Protein AF-A0A5J4UNP9-F1 (afdb_monomer_lite)

Foldseek 3Di:
DDDDDDDPPPPPDPDDDPPPQPDDPALQRSLVPDDFDDFPNDTARSNLLLCLCQLCVVVVNNVVLQDDDDPVVLQVSLVSSCVVPVVRHSRSNVLSSQLSHDDVSVCVRRNNHDSVRSNVVVVVVVVVCCVPVVVVVVVVVVVCVVPCVNPPVNVVPDDDPDDPDPPDDPDDDDDDDDDDDDDD

Sequence (184 aa):
MSKRETKKADAKRPKGRPKNKPTATNANQYMQLKKPFTHQGQTANPQNIAKVPQILWDLGKYEQAQGRMKQIDYQALLRQIHQVDKSVSAYEADAGIQGLKGTVRRERIYGSFDPSGLVADAIQTQQLVQQILAPQQLQAQQEANFNHDLNINDRLDQPSQRGPSNIGPSAPDHSIEDSDDERM

Secondary structure (DSSP, 8-state):
------------PPP---------SSHHHHHHHSPPEEETTEEEPHHHHTTHHHHHHHTT-HHHHHS---HHHHHHHHHHHHHH-TTS-HHHHHHHHHHHSSHHHHHHHHTTS-THHHHHHHHHHHHHHHHHHHHHHHHHHHHHHH-TTT-TTGGGSS---------PPP--------------

Structure (mmCIF, N/CA/C/O backbone):
data_AF-A0A5J4UNP9-F1
#
_entry.id   AF-A0A5J4UNP9-F1
#
loop_
_atom_site.group_PDB
_atom_site.id
_atom_site.type_symbol
_atom_site.label_atom_id
_atom_site.label_alt_id
_atom_site.label_comp_id
_atom_site.label_asym_id
_atom_site.label_entity_id
_atom_site.label_seq_id
_atom_site.pdbx_PDB_ins_code
_atom_site.Cartn_x
_atom_site.Cartn_y
_atom_site.Cartn_z
_atom_site.occupancy
_atom_site.B_iso_or_equiv
_atom_site.auth_seq_id
_atom_site.auth_comp_id
_atom_site.auth_asym_id
_atom_site.auth_atom_id
_atom_site.pdbx_PDB_model_num
ATOM 1 N N . MET A 1 1 ? 57.365 -18.221 -22.302 1.00 40.03 1 MET A N 1
ATOM 2 C CA . MET A 1 1 ? 56.527 -17.002 -22.241 1.00 40.03 1 MET A CA 1
ATOM 3 C C . MET A 1 1 ? 55.760 -16.878 -23.550 1.00 40.03 1 MET A C 1
ATOM 5 O O . MET A 1 1 ? 56.396 -16.723 -24.580 1.00 40.03 1 MET A O 1
ATOM 9 N N . SER A 1 2 ? 54.431 -17.004 -23.540 1.00 43.72 2 SER A N 1
ATOM 10 C CA . SER A 1 2 ? 53.599 -16.856 -24.743 1.00 43.72 2 SER A CA 1
ATOM 11 C C . SER A 1 2 ? 52.490 -15.850 -24.438 1.00 43.72 2 SER A C 1
ATOM 13 O O . SER A 1 2 ? 51.606 -16.119 -23.626 1.00 43.72 2 SER A O 1
ATOM 15 N N . LYS A 1 3 ? 52.601 -14.646 -25.008 1.00 45.59 3 LYS A N 1
ATOM 16 C CA . LYS A 1 3 ? 51.594 -13.587 -24.888 1.00 45.59 3 LYS A CA 1
ATOM 17 C C . LYS A 1 3 ? 50.474 -13.893 -25.885 1.00 45.59 3 LYS A C 1
ATOM 19 O O . LYS A 1 3 ? 50.663 -13.726 -27.083 1.00 45.59 3 LYS A O 1
ATOM 24 N N . ARG A 1 4 ? 49.316 -14.349 -25.399 1.00 40.03 4 ARG A N 1
ATOM 25 C CA . ARG A 1 4 ? 48.064 -14.318 -26.170 1.00 40.03 4 ARG A CA 1
ATOM 26 C C . ARG A 1 4 ? 47.429 -12.946 -25.978 1.00 40.03 4 ARG A C 1
ATOM 28 O O . ARG A 1 4 ? 46.921 -12.649 -24.901 1.00 40.03 4 ARG A O 1
ATOM 35 N N . GLU A 1 5 ? 47.466 -12.120 -27.017 1.00 43.62 5 GLU A N 1
ATOM 36 C CA . GLU A 1 5 ? 46.633 -10.923 -27.113 1.00 43.62 5 GLU A CA 1
ATOM 37 C C . GLU A 1 5 ? 45.168 -11.345 -27.264 1.00 43.62 5 GLU A C 1
ATOM 39 O O . GLU A 1 5 ? 44.730 -11.817 -28.314 1.00 43.62 5 GLU A O 1
ATOM 44 N N . THR A 1 6 ? 44.386 -11.189 -26.200 1.00 42.94 6 THR A N 1
ATOM 45 C CA . THR A 1 6 ? 42.929 -11.249 -26.277 1.00 42.94 6 THR A CA 1
ATOM 46 C C . THR A 1 6 ? 42.420 -9.899 -26.771 1.00 42.94 6 THR A C 1
ATOM 48 O O . THR A 1 6 ? 42.358 -8.920 -26.028 1.00 42.94 6 THR A O 1
ATOM 51 N N . LYS A 1 7 ? 42.040 -9.837 -28.052 1.00 42.34 7 LYS A N 1
ATOM 52 C CA . LYS A 1 7 ? 41.240 -8.731 -28.592 1.00 42.34 7 LYS A CA 1
ATOM 53 C C . LYS A 1 7 ? 39.941 -8.647 -27.784 1.00 42.34 7 LYS A C 1
ATOM 55 O O . LYS A 1 7 ? 39.053 -9.482 -27.943 1.00 42.34 7 LYS A O 1
ATOM 60 N N . LYS A 1 8 ? 39.837 -7.652 -26.897 1.00 40.44 8 LYS A N 1
ATOM 61 C CA . LYS A 1 8 ? 38.574 -7.270 -26.262 1.00 40.44 8 LYS A CA 1
ATOM 62 C C . LYS A 1 8 ? 37.656 -6.738 -27.357 1.00 40.44 8 LYS A C 1
ATOM 64 O O . LYS A 1 8 ? 37.818 -5.613 -27.816 1.00 40.44 8 LYS A O 1
ATOM 69 N N . ALA A 1 9 ? 36.718 -7.570 -27.798 1.00 38.62 9 ALA A N 1
ATOM 70 C CA . ALA A 1 9 ? 35.567 -7.102 -28.545 1.00 38.62 9 ALA A CA 1
ATOM 71 C C . ALA A 1 9 ? 34.777 -6.169 -27.619 1.00 38.62 9 ALA A C 1
ATOM 73 O O . ALA A 1 9 ? 34.169 -6.608 -26.642 1.00 38.62 9 ALA A O 1
ATOM 74 N N . ASP A 1 10 ? 34.855 -4.872 -27.900 1.00 42.97 10 ASP A N 1
ATOM 75 C C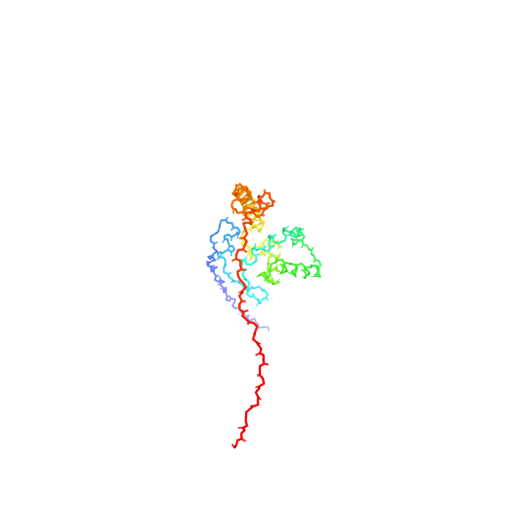A . ASP A 1 10 ? 34.077 -3.824 -27.253 1.00 42.97 10 ASP A CA 1
ATOM 76 C C . ASP A 1 10 ? 32.607 -3.997 -27.667 1.00 42.97 10 ASP A C 1
ATOM 78 O O . ASP A 1 10 ? 32.099 -3.384 -28.609 1.00 42.97 10 ASP A O 1
ATOM 82 N N . ALA A 1 11 ? 31.926 -4.946 -27.022 1.00 44.16 11 ALA A N 1
ATOM 83 C CA . ALA A 1 11 ? 30.501 -5.157 -27.190 1.00 44.16 11 ALA A CA 1
ATOM 84 C C . ALA A 1 11 ? 29.774 -3.963 -26.559 1.00 44.16 11 ALA A C 1
ATOM 86 O O . ALA A 1 11 ? 29.403 -3.979 -25.382 1.00 44.16 11 ALA A O 1
ATOM 87 N N . LYS A 1 12 ? 29.585 -2.903 -27.357 1.00 48.72 12 LYS A N 1
ATOM 88 C CA . LYS A 1 12 ? 28.685 -1.787 -27.053 1.00 48.72 12 LYS A CA 1
ATOM 89 C C . LYS A 1 12 ? 27.348 -2.361 -26.585 1.00 48.72 12 LYS A C 1
ATOM 91 O O . LYS A 1 12 ? 26.570 -2.883 -27.381 1.00 48.72 12 LYS A O 1
ATOM 96 N N . ARG A 1 13 ? 27.079 -2.245 -25.281 1.00 48.03 13 ARG A N 1
ATOM 97 C CA . ARG A 1 13 ? 25.765 -2.523 -24.689 1.00 48.03 13 ARG A CA 1
ATOM 98 C C . ARG A 1 13 ? 24.722 -1.723 -25.480 1.00 48.03 13 ARG A C 1
ATOM 100 O O . ARG A 1 13 ? 24.923 -0.516 -25.648 1.00 48.03 13 ARG A O 1
ATOM 107 N N . PRO A 1 14 ? 23.637 -2.342 -25.971 1.00 47.59 14 PRO A N 1
ATOM 108 C CA . PRO A 1 14 ? 22.635 -1.616 -26.734 1.00 47.59 14 PRO A CA 1
ATOM 109 C C . PRO A 1 14 ? 22.082 -0.471 -25.879 1.00 47.59 14 PRO A C 1
ATOM 111 O O . PRO A 1 14 ? 21.647 -0.677 -24.741 1.00 47.59 14 PRO A O 1
ATOM 114 N N . LYS A 1 15 ? 22.166 0.754 -26.420 1.00 48.00 15 LYS A N 1
ATOM 115 C CA . LYS A 1 15 ? 21.562 1.954 -25.832 1.00 48.00 15 LYS A CA 1
ATOM 116 C C . LYS A 1 15 ? 20.089 1.661 -25.555 1.00 48.00 15 LYS A C 1
ATOM 118 O O . LYS A 1 15 ? 19.399 1.081 -26.387 1.00 48.00 15 LYS A O 1
ATOM 123 N N . GLY A 1 16 ? 19.685 2.012 -24.336 1.00 47.19 16 GLY A N 1
ATOM 124 C CA . GLY A 1 16 ? 18.468 1.574 -23.670 1.00 47.19 16 GLY A CA 1
ATOM 125 C C . GLY A 1 16 ? 17.236 1.487 -24.561 1.00 47.19 16 GLY A C 1
ATOM 126 O O . GLY A 1 16 ? 16.880 2.434 -25.256 1.00 47.19 16 GLY A O 1
ATOM 127 N N . ARG A 1 17 ? 16.548 0.347 -24.446 1.00 43.75 17 ARG A N 1
ATOM 128 C CA . ARG A 1 17 ? 15.145 0.189 -24.830 1.00 43.75 17 ARG A CA 1
ATOM 129 C C . ARG A 1 17 ? 14.377 1.430 -24.353 1.00 43.75 17 ARG A C 1
ATOM 131 O O . ARG A 1 17 ? 14.494 1.738 -23.161 1.00 43.75 17 ARG A O 1
ATOM 138 N N . PRO A 1 18 ? 13.609 2.123 -25.213 1.00 47.72 18 PRO A N 1
ATOM 139 C CA . PRO A 1 18 ? 12.741 3.194 -24.754 1.00 47.72 18 PRO A CA 1
ATOM 140 C C . PRO A 1 18 ? 11.822 2.605 -23.684 1.00 47.72 18 PRO A C 1
ATOM 142 O O . PRO A 1 18 ? 10.997 1.726 -23.942 1.00 47.72 18 PRO A O 1
ATOM 145 N N . LYS A 1 19 ? 12.051 3.007 -22.432 1.00 58.44 19 LYS A N 1
ATOM 146 C CA . LYS A 1 19 ? 11.130 2.714 -21.344 1.00 58.44 19 LYS A CA 1
ATOM 147 C C . LYS A 1 19 ? 9.958 3.649 -21.583 1.00 58.44 19 LYS A C 1
ATOM 149 O O . LYS A 1 19 ? 9.988 4.777 -21.105 1.00 58.44 19 LYS A O 1
ATOM 154 N N . ASN A 1 20 ? 8.951 3.183 -22.315 1.00 53.41 20 ASN A N 1
ATOM 155 C CA . ASN A 1 20 ? 7.627 3.795 -22.304 1.00 53.41 20 ASN A CA 1
ATOM 156 C C . ASN A 1 20 ? 7.070 3.607 -20.885 1.00 53.41 20 ASN A C 1
ATOM 158 O O . ASN A 1 20 ? 6.304 2.682 -20.617 1.00 53.41 20 ASN A O 1
ATOM 162 N N . LYS A 1 21 ? 7.571 4.405 -19.936 1.00 61.28 21 LYS A N 1
ATOM 163 C CA . LYS A 1 21 ? 6.966 4.541 -18.620 1.00 61.28 21 LYS A CA 1
ATOM 164 C C . LYS A 1 21 ? 5.582 5.141 -18.871 1.00 61.28 21 LYS A C 1
ATOM 166 O O . LYS A 1 21 ? 5.494 6.073 -19.670 1.00 61.28 21 LYS A O 1
ATOM 171 N N . PRO A 1 22 ? 4.519 4.604 -18.260 1.00 66.69 22 PRO A N 1
ATOM 172 C CA . PRO A 1 22 ? 3.208 5.210 -18.393 1.00 66.69 22 PRO A CA 1
ATOM 173 C C . PRO A 1 22 ? 3.284 6.669 -17.938 1.00 66.69 22 PRO A C 1
ATOM 175 O O . PRO A 1 22 ? 3.820 6.960 -16.866 1.00 66.69 22 PRO A O 1
ATOM 178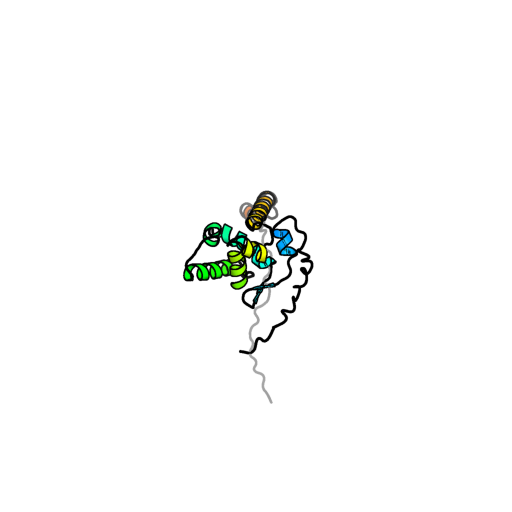 N N . THR A 1 23 ? 2.791 7.575 -18.781 1.00 76.50 23 THR A N 1
ATOM 179 C CA . THR A 1 23 ? 2.624 8.981 -18.422 1.00 76.50 23 THR A CA 1
ATOM 180 C C . THR A 1 23 ? 1.510 9.050 -17.389 1.00 76.50 23 THR A C 1
ATOM 182 O O . THR A 1 23 ? 0.369 8.702 -17.680 1.00 76.50 23 THR A O 1
ATOM 185 N N . ALA A 1 24 ? 1.857 9.445 -16.174 1.00 84.12 24 ALA A N 1
ATOM 186 C CA . ALA A 1 24 ? 0.930 9.604 -15.068 1.00 84.12 24 ALA A CA 1
ATOM 187 C C . ALA A 1 24 ? 1.217 10.935 -14.377 1.00 84.12 24 ALA A C 1
ATOM 189 O O . ALA A 1 24 ? 2.349 11.419 -14.415 1.00 84.12 24 ALA A O 1
ATOM 190 N N . THR A 1 25 ? 0.200 11.511 -13.750 1.00 86.75 25 THR A N 1
ATOM 191 C CA . THR A 1 25 ? 0.316 12.784 -13.025 1.00 86.75 25 THR A CA 1
ATOM 192 C C . THR A 1 25 ? 0.488 12.559 -11.523 1.00 86.75 25 THR A C 1
ATOM 194 O O . THR A 1 25 ? 1.072 13.388 -10.832 1.00 86.75 25 THR A O 1
ATOM 197 N N . ASN A 1 26 ? 0.028 11.413 -11.014 1.00 88.81 26 ASN A N 1
ATOM 198 C CA . ASN A 1 26 ? 0.141 11.024 -9.612 1.00 88.81 26 ASN A CA 1
ATOM 199 C C . ASN A 1 26 ? 0.397 9.514 -9.455 1.00 88.81 26 ASN A C 1
ATOM 201 O O . ASN A 1 26 ? 0.360 8.741 -10.421 1.00 88.81 26 ASN A O 1
ATOM 205 N N . ALA A 1 27 ? 0.657 9.097 -8.212 1.00 91.00 27 ALA A N 1
ATOM 206 C CA . ALA A 1 27 ? 0.919 7.704 -7.870 1.00 91.00 27 ALA A CA 1
ATOM 207 C C . ALA A 1 27 ? -0.260 6.788 -8.229 1.00 91.00 27 ALA A C 1
ATOM 209 O O . ALA A 1 27 ? -0.045 5.698 -8.751 1.00 91.00 27 ALA A O 1
ATOM 210 N N . ASN A 1 28 ? -1.499 7.225 -7.993 1.00 91.06 28 ASN A N 1
ATOM 211 C CA . ASN A 1 28 ? -2.691 6.413 -8.226 1.00 91.06 28 ASN A CA 1
ATOM 212 C C . ASN A 1 28 ? -2.846 6.062 -9.714 1.00 91.06 28 ASN A C 1
ATOM 214 O O . ASN A 1 28 ? -2.884 4.889 -10.091 1.00 91.06 28 ASN A O 1
ATOM 218 N N . GLN A 1 29 ? -2.802 7.074 -10.581 1.00 91.56 29 GLN A N 1
ATOM 219 C CA . GLN A 1 29 ? -2.850 6.907 -12.031 1.00 91.56 29 GLN A CA 1
ATOM 220 C C . GLN A 1 29 ? -1.681 6.057 -12.539 1.00 91.56 29 GLN A C 1
ATOM 222 O O . GLN A 1 29 ? -1.861 5.199 -13.404 1.00 91.56 29 GLN A O 1
ATOM 227 N N . TYR A 1 30 ? -0.483 6.246 -11.980 1.00 93.38 30 TYR A N 1
ATOM 228 C CA . TYR A 1 30 ? 0.663 5.414 -12.332 1.00 93.38 30 TYR A CA 1
ATOM 229 C C . TYR A 1 30 ? 0.405 3.938 -12.024 1.00 93.38 30 TYR A C 1
ATOM 231 O O . TYR A 1 30 ? 0.644 3.089 -12.883 1.00 93.38 30 TYR A O 1
ATOM 239 N N . MET A 1 31 ? -0.112 3.622 -10.833 1.00 94.06 31 MET A N 1
ATOM 240 C CA . MET A 1 31 ? -0.395 2.239 -10.441 1.00 94.06 31 MET A CA 1
ATOM 241 C C . MET A 1 31 ? -1.518 1.617 -11.277 1.00 94.06 31 MET A C 1
ATOM 243 O O . MET A 1 31 ? -1.450 0.428 -11.564 1.00 94.06 31 MET A O 1
ATOM 247 N N . GLN A 1 32 ? -2.497 2.401 -11.733 1.00 93.19 32 GLN A N 1
ATOM 248 C CA . GLN A 1 32 ? -3.550 1.923 -12.637 1.00 93.19 32 GLN A CA 1
ATOM 249 C C . GLN A 1 32 ? -3.024 1.583 -14.039 1.00 93.19 32 GLN A C 1
ATOM 251 O O . GLN A 1 32 ? -3.434 0.589 -14.632 1.00 93.19 32 GLN A O 1
ATOM 256 N N . LEU A 1 33 ? -2.103 2.391 -14.575 1.00 93.00 33 LEU A N 1
ATOM 257 C CA . LEU A 1 33 ? -1.528 2.184 -15.911 1.00 93.00 33 LEU A CA 1
ATOM 258 C C . LEU A 1 33 ? -0.404 1.140 -15.930 1.00 93.00 33 LEU A C 1
ATOM 260 O O . LEU A 1 33 ? -0.027 0.621 -16.987 1.00 93.00 33 LEU A O 1
ATOM 264 N N . LYS A 1 34 ? 0.192 0.862 -14.770 1.00 92.69 34 LYS A N 1
ATOM 265 C CA . LYS A 1 34 ? 1.303 -0.072 -14.654 1.00 92.69 34 LYS A CA 1
ATOM 266 C C . LYS A 1 34 ? 0.814 -1.499 -14.899 1.00 92.69 34 LYS A C 1
ATOM 268 O O . LYS A 1 34 ? -0.133 -1.975 -14.285 1.00 92.69 34 LYS A O 1
ATOM 273 N N . LYS A 1 35 ? 1.522 -2.218 -15.769 1.00 93.06 35 LYS A N 1
ATOM 274 C CA . LYS A 1 35 ? 1.262 -3.642 -16.008 1.00 93.06 35 LYS A CA 1
ATOM 275 C C . LYS A 1 35 ? 1.706 -4.496 -14.810 1.00 93.06 35 LYS A C 1
ATOM 277 O O . LYS A 1 35 ? 2.701 -4.140 -14.163 1.00 93.06 35 LYS A O 1
ATOM 282 N N . PRO A 1 36 ? 1.040 -5.638 -14.555 1.00 95.12 36 PRO A N 1
ATOM 283 C CA . PRO A 1 36 ? 1.525 -6.647 -13.622 1.00 95.12 36 PRO A CA 1
ATOM 284 C C . PRO A 1 36 ? 2.982 -7.024 -13.877 1.00 95.12 36 PRO A C 1
ATOM 286 O O . PRO A 1 36 ? 3.444 -7.051 -15.021 1.00 95.12 36 PRO A O 1
ATOM 289 N N . PHE A 1 37 ? 3.719 -7.280 -12.801 1.00 93.50 37 PHE A N 1
ATOM 290 C CA . PHE A 1 37 ? 5.151 -7.557 -12.863 1.00 93.50 37 PHE A CA 1
ATOM 291 C C . PHE A 1 37 ? 5.542 -8.650 -11.876 1.00 93.50 37 PHE A C 1
ATOM 293 O O . PHE A 1 37 ? 4.852 -8.895 -10.891 1.00 93.50 37 PHE A O 1
ATOM 300 N N . THR A 1 38 ? 6.674 -9.299 -12.130 1.00 94.00 38 THR A N 1
ATOM 301 C CA . THR A 1 38 ? 7.176 -10.349 -11.245 1.00 94.00 38 THR A CA 1
ATOM 302 C C . THR A 1 38 ? 7.881 -9.752 -10.027 1.00 94.00 38 THR A C 1
ATOM 304 O O . THR A 1 38 ? 8.827 -8.971 -10.166 1.00 94.00 38 THR A O 1
ATOM 307 N N . HIS A 1 39 ? 7.462 -10.163 -8.834 1.00 92.38 39 HIS A N 1
ATOM 308 C CA . HIS A 1 39 ? 8.080 -9.841 -7.551 1.00 92.38 39 HIS A CA 1
ATOM 309 C C . HIS A 1 39 ? 8.247 -11.124 -6.738 1.00 92.38 39 HIS A C 1
ATOM 311 O O . HIS A 1 39 ? 7.287 -11.856 -6.535 1.00 92.38 39 HIS A O 1
ATOM 317 N N . GLN A 1 40 ? 9.478 -11.430 -6.316 1.00 90.31 40 GLN A N 1
ATOM 318 C CA . GLN A 1 40 ? 9.815 -12.685 -5.621 1.00 90.31 40 GLN A CA 1
ATOM 319 C C . GLN A 1 40 ? 9.297 -13.964 -6.323 1.00 90.31 40 GLN A C 1
ATOM 321 O O . GLN A 1 40 ? 8.860 -14.911 -5.679 1.00 90.31 40 GLN A O 1
ATOM 326 N N . GLY A 1 41 ? 9.320 -13.993 -7.660 1.00 91.94 41 GLY A N 1
ATOM 327 C CA . GLY A 1 41 ? 8.833 -15.134 -8.449 1.00 91.94 41 GLY A CA 1
ATOM 328 C C . GLY A 1 41 ? 7.309 -15.214 -8.605 1.00 91.94 41 GLY A C 1
ATOM 329 O O . GLY A 1 41 ? 6.835 -16.075 -9.335 1.00 91.94 41 GLY A O 1
ATOM 330 N N . GLN A 1 42 ? 6.553 -14.304 -7.986 1.00 94.25 42 GLN A N 1
ATOM 331 C CA . GLN A 1 42 ? 5.095 -14.212 -8.095 1.00 94.25 42 GLN A CA 1
ATOM 332 C C . GLN A 1 42 ? 4.680 -13.043 -8.989 1.00 94.25 42 GLN A C 1
ATOM 334 O O . GLN A 1 42 ? 5.387 -12.036 -9.079 1.00 94.25 42 GLN A O 1
ATOM 339 N N . THR A 1 43 ? 3.528 -13.152 -9.649 1.00 94.88 43 THR A N 1
ATOM 340 C CA . THR A 1 43 ? 2.948 -12.038 -10.413 1.00 94.88 43 THR A CA 1
ATOM 341 C C . THR A 1 43 ? 2.218 -11.103 -9.459 1.00 94.88 43 THR A C 1
ATOM 343 O O . THR A 1 43 ? 1.238 -11.495 -8.834 1.00 94.88 43 THR A O 1
ATOM 346 N N . ALA A 1 44 ? 2.691 -9.865 -9.355 1.00 95.25 44 ALA A N 1
ATOM 347 C CA . ALA A 1 44 ? 2.128 -8.847 -8.483 1.00 95.25 44 ALA A CA 1
ATOM 348 C C . ALA A 1 44 ? 1.288 -7.845 -9.281 1.00 95.25 44 ALA A C 1
ATOM 350 O O . ALA A 1 44 ? 1.748 -7.313 -10.302 1.00 95.25 44 ALA A O 1
ATOM 351 N N . ASN A 1 45 ? 0.068 -7.579 -8.808 1.00 96.75 45 ASN A N 1
ATOM 352 C CA . ASN A 1 45 ? -0.836 -6.600 -9.393 1.00 96.75 45 ASN A CA 1
ATOM 353 C C . ASN A 1 45 ? -0.577 -5.203 -8.787 1.00 96.75 45 ASN A C 1
ATOM 355 O O . ASN A 1 45 ? -0.759 -5.005 -7.583 1.00 96.75 45 ASN A O 1
ATOM 359 N N . PRO A 1 46 ? -0.191 -4.201 -9.597 1.00 96.12 46 PRO A N 1
ATOM 360 C CA . PRO A 1 46 ? 0.009 -2.832 -9.140 1.00 96.12 46 PRO A CA 1
ATOM 361 C C . PRO A 1 46 ? -1.199 -2.234 -8.413 1.00 96.12 46 PRO A C 1
ATOM 363 O O . PRO A 1 46 ? -1.011 -1.507 -7.442 1.00 96.12 46 PRO A O 1
ATOM 366 N N . GLN A 1 47 ? -2.425 -2.571 -8.813 1.00 95.69 47 GLN A N 1
ATOM 367 C CA . GLN A 1 47 ? -3.627 -2.049 -8.158 1.00 95.69 47 GLN A CA 1
ATOM 368 C C . GLN A 1 47 ? -3.762 -2.548 -6.713 1.00 95.69 47 GLN A C 1
ATOM 370 O O . GLN A 1 47 ? -4.138 -1.776 -5.838 1.00 95.69 47 GLN A O 1
ATOM 375 N N . ASN A 1 48 ? -3.382 -3.798 -6.436 1.00 97.00 48 ASN A N 1
ATOM 376 C CA . ASN A 1 48 ? -3.366 -4.337 -5.074 1.00 97.00 48 ASN A CA 1
ATOM 377 C C . ASN A 1 48 ? -2.243 -3.705 -4.246 1.00 97.00 48 ASN A C 1
ATOM 379 O O . ASN A 1 48 ? -2.448 -3.316 -3.099 1.00 97.00 48 ASN A O 1
ATOM 383 N N . ILE A 1 49 ? -1.060 -3.532 -4.847 1.00 96.88 49 ILE A N 1
ATOM 384 C CA . ILE A 1 49 ? 0.076 -2.873 -4.187 1.00 96.88 49 ILE A CA 1
ATOM 385 C C . ILE A 1 49 ? -0.261 -1.422 -3.817 1.00 96.88 49 ILE A C 1
ATOM 387 O O . ILE A 1 49 ? 0.149 -0.951 -2.758 1.00 96.88 49 ILE A O 1
ATOM 391 N N . ALA A 1 50 ? -1.019 -0.713 -4.657 1.00 96.12 50 ALA A N 1
ATOM 392 C CA . ALA A 1 50 ? -1.412 0.675 -4.415 1.00 96.12 50 ALA A CA 1
ATOM 393 C C . ALA A 1 50 ? -2.235 0.864 -3.130 1.00 96.12 50 ALA A C 1
ATOM 395 O O . ALA A 1 50 ? -2.242 1.955 -2.569 1.00 96.12 50 ALA A O 1
ATOM 396 N N . LYS A 1 51 ? -2.884 -0.195 -2.635 1.00 96.06 51 LYS A N 1
ATOM 397 C CA . LYS A 1 51 ? -3.645 -0.171 -1.380 1.00 96.06 51 LYS A CA 1
ATOM 398 C C . LYS A 1 51 ? -2.760 -0.249 -0.138 1.00 96.06 51 LYS A C 1
ATOM 400 O O . LYS A 1 51 ? -3.164 0.194 0.931 1.00 96.06 51 LYS A O 1
ATOM 405 N N . VAL A 1 52 ? -1.549 -0.798 -0.262 1.00 97.00 52 VAL A N 1
ATOM 406 C CA . VAL A 1 52 ? -0.649 -1.054 0.875 1.00 97.00 52 VAL A CA 1
ATOM 407 C C . VAL A 1 52 ? -0.313 0.224 1.659 1.00 97.00 52 VAL A C 1
ATOM 409 O O . VAL A 1 52 ? -0.418 0.183 2.883 1.00 97.00 52 VAL A O 1
ATOM 412 N N . PRO A 1 53 ? 0.041 1.362 1.021 1.00 96.19 53 PRO A N 1
ATOM 413 C CA . PRO A 1 53 ? 0.234 2.636 1.717 1.00 96.19 53 PRO A CA 1
ATOM 414 C C . PRO A 1 53 ? -0.957 3.048 2.586 1.00 96.19 53 PRO A C 1
ATOM 416 O O . PRO A 1 53 ? -0.756 3.417 3.740 1.00 96.19 53 PRO A O 1
ATOM 419 N N . GLN A 1 54 ? -2.181 2.927 2.062 1.00 94.88 54 GLN A N 1
ATOM 420 C CA . GLN A 1 54 ? -3.397 3.282 2.791 1.00 94.88 54 GLN A CA 1
ATOM 421 C C . GLN A 1 54 ? -3.639 2.340 3.972 1.00 94.88 54 GLN A C 1
ATOM 423 O O . GLN A 1 54 ? -3.820 2.802 5.090 1.00 94.88 54 GLN A O 1
ATOM 428 N N . ILE A 1 55 ? -3.540 1.024 3.763 1.00 96.19 55 ILE A N 1
ATOM 429 C CA . ILE A 1 55 ? -3.700 0.038 4.844 1.00 96.19 55 ILE A CA 1
ATOM 430 C C . ILE A 1 55 ? -2.686 0.300 5.965 1.00 96.19 55 ILE A C 1
ATOM 432 O O . ILE A 1 55 ? -3.014 0.239 7.145 1.00 96.19 55 ILE A O 1
ATOM 436 N N . LEU A 1 56 ? -1.438 0.613 5.615 1.00 96.31 56 LEU A N 1
ATOM 437 C CA . LEU A 1 56 ? -0.407 0.946 6.596 1.00 96.31 56 LEU A CA 1
ATOM 438 C C . LEU A 1 56 ? -0.707 2.239 7.357 1.00 96.31 56 LEU A C 1
ATOM 440 O O . LEU A 1 56 ? -0.378 2.322 8.542 1.00 96.31 56 LEU A O 1
ATOM 444 N N . TRP A 1 57 ? -1.291 3.231 6.687 1.00 94.62 57 TRP A N 1
ATOM 445 C CA . TRP A 1 57 ? -1.756 4.461 7.317 1.00 94.62 57 TRP A CA 1
ATOM 446 C C . TRP A 1 57 ? -2.880 4.179 8.316 1.00 94.62 57 TRP A C 1
ATOM 448 O O . TRP A 1 57 ? -2.754 4.547 9.480 1.00 94.62 57 TRP A O 1
ATOM 458 N N . ASP A 1 58 ? -3.905 3.434 7.900 1.00 92.94 58 ASP A N 1
ATOM 459 C CA . ASP A 1 58 ? -5.058 3.077 8.738 1.00 92.94 58 ASP A CA 1
ATOM 460 C C . ASP A 1 58 ? -4.650 2.233 9.957 1.00 92.94 58 ASP A C 1
ATOM 462 O O . ASP A 1 58 ? -5.215 2.361 11.040 1.00 92.94 58 ASP A O 1
ATOM 466 N N . LEU A 1 59 ? -3.614 1.401 9.810 1.00 93.88 59 LEU A N 1
ATOM 467 C CA . LEU A 1 59 ? -3.023 0.631 10.906 1.00 93.88 59 LEU A CA 1
ATOM 468 C C . LEU A 1 59 ? -2.121 1.461 11.838 1.00 93.88 59 LEU A C 1
ATOM 470 O O . LEU A 1 59 ? -1.632 0.917 12.830 1.00 93.88 59 LEU A O 1
ATOM 474 N N . GLY A 1 60 ? -1.824 2.722 11.508 1.00 94.31 60 GLY A N 1
ATOM 475 C CA . GLY A 1 60 ? -0.854 3.551 12.231 1.00 94.31 60 GLY A CA 1
ATOM 476 C C . GLY A 1 60 ? 0.595 3.056 12.110 1.00 94.31 60 GLY A C 1
ATOM 477 O O . GLY A 1 60 ? 1.430 3.355 12.958 1.00 94.31 60 GLY A O 1
ATOM 478 N N . LYS A 1 61 ? 0.909 2.262 11.077 1.00 95.44 61 LYS A N 1
ATOM 479 C CA . LYS A 1 61 ? 2.213 1.591 10.883 1.00 95.44 61 LYS A CA 1
ATOM 480 C C . LYS A 1 61 ? 2.993 2.094 9.670 1.00 95.44 61 LYS A C 1
ATOM 482 O O . LYS A 1 61 ? 4.010 1.498 9.311 1.00 95.44 61 LYS A O 1
ATOM 487 N N . TYR A 1 62 ? 2.546 3.177 9.038 1.00 93.75 62 TYR A N 1
ATOM 488 C CA . TYR A 1 62 ? 3.170 3.725 7.832 1.00 93.75 62 TYR A CA 1
ATOM 489 C C . TYR A 1 62 ? 4.646 4.093 8.039 1.00 93.75 62 TYR A C 1
ATOM 491 O O . TYR A 1 62 ? 5.516 3.599 7.318 1.00 93.75 62 TYR A O 1
ATOM 499 N N . GLU A 1 63 ? 4.951 4.881 9.072 1.00 91.62 63 GLU A N 1
ATOM 500 C CA . GLU A 1 63 ? 6.326 5.285 9.398 1.00 91.62 63 GLU A CA 1
ATOM 501 C C . GLU A 1 63 ? 7.190 4.087 9.818 1.00 91.62 63 GLU A C 1
ATOM 503 O O . GLU A 1 63 ? 8.324 3.922 9.364 1.00 91.62 63 GLU A O 1
ATOM 508 N N . GLN A 1 64 ? 6.628 3.174 10.618 1.00 92.12 64 GLN A N 1
ATOM 509 C CA . GLN A 1 64 ? 7.316 1.948 11.025 1.00 92.12 64 GLN A CA 1
ATOM 510 C C . GLN A 1 64 ? 7.693 1.077 9.813 1.00 92.12 64 GLN A C 1
ATOM 512 O O . GLN A 1 64 ? 8.786 0.506 9.769 1.00 92.12 64 GLN A O 1
ATOM 517 N N . ALA A 1 65 ? 6.818 0.990 8.807 1.00 92.25 65 ALA A N 1
ATOM 518 C CA . ALA A 1 65 ? 7.051 0.213 7.593 1.00 92.25 65 ALA A CA 1
ATOM 519 C C . ALA A 1 65 ? 8.163 0.801 6.705 1.00 92.25 65 ALA A C 1
ATOM 521 O O . ALA A 1 65 ? 8.839 0.045 5.998 1.00 92.25 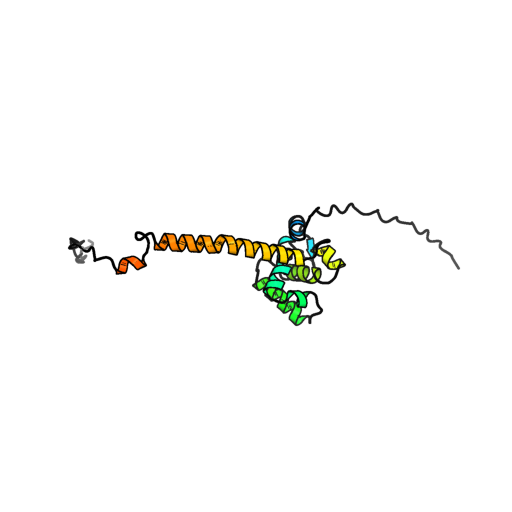65 ALA A O 1
ATOM 522 N N . GLN A 1 66 ? 8.398 2.116 6.765 1.00 91.25 66 GLN A N 1
ATOM 523 C CA . GLN A 1 66 ? 9.529 2.771 6.096 1.00 91.25 66 GLN A CA 1
ATOM 524 C C . GLN A 1 66 ? 10.874 2.417 6.749 1.00 91.25 66 GLN A C 1
ATOM 526 O O . GLN A 1 66 ? 11.904 2.359 6.072 1.00 91.25 66 GLN A O 1
ATOM 531 N N . GLY A 1 67 ? 10.863 2.143 8.054 1.00 90.06 67 GLY A N 1
ATOM 532 C CA . GLY A 1 67 ? 12.045 1.848 8.851 1.00 90.06 67 GLY A CA 1
ATOM 533 C C . GLY A 1 67 ? 12.592 0.420 8.731 1.00 90.06 67 GLY A C 1
ATOM 534 O O . GLY A 1 67 ? 12.157 -0.437 7.947 1.00 90.06 67 GLY A O 1
ATOM 535 N N . ARG A 1 68 ? 13.607 0.153 9.558 1.00 89.62 68 ARG A N 1
ATOM 536 C CA . ARG A 1 68 ? 14.109 -1.203 9.814 1.00 89.62 68 ARG A CA 1
ATOM 537 C C . ARG A 1 68 ? 13.222 -1.870 10.861 1.00 89.62 68 ARG A C 1
ATOM 539 O O . ARG A 1 68 ? 12.859 -1.249 11.849 1.00 89.62 68 ARG A O 1
ATOM 546 N N . MET A 1 69 ? 12.916 -3.145 10.655 1.00 92.50 69 MET A N 1
ATOM 547 C CA . MET A 1 69 ? 12.056 -3.927 11.539 1.00 92.50 69 MET A CA 1
ATOM 548 C C . MET A 1 69 ? 12.581 -5.362 11.624 1.00 92.50 69 MET A C 1
ATOM 550 O O . MET A 1 69 ? 13.196 -5.847 10.668 1.00 92.50 69 MET A O 1
ATOM 554 N N . LYS A 1 70 ? 12.360 -6.034 12.761 1.00 95.12 70 LYS A N 1
ATOM 555 C CA . LYS A 1 70 ? 12.729 -7.444 12.929 1.00 95.12 70 LYS A CA 1
ATOM 556 C C . LYS A 1 70 ? 11.936 -8.307 11.947 1.00 95.12 70 LYS A C 1
ATOM 558 O O . LYS A 1 70 ? 10.793 -8.001 11.617 1.00 95.12 70 LYS A O 1
ATOM 563 N N . GLN A 1 71 ? 12.527 -9.413 11.503 1.00 94.50 71 GLN A N 1
ATOM 564 C CA . GLN A 1 71 ? 11.893 -10.300 10.523 1.00 94.50 71 GLN A CA 1
ATOM 565 C C . GLN A 1 71 ? 10.540 -10.840 11.009 1.00 94.50 71 GLN A C 1
ATOM 567 O O . GLN A 1 71 ? 9.608 -10.937 10.216 1.00 94.50 71 GLN A O 1
ATOM 572 N N . ILE A 1 72 ? 10.415 -11.149 12.304 1.00 96.06 72 ILE A N 1
ATOM 573 C CA . ILE A 1 72 ? 9.164 -11.649 12.886 1.00 96.06 72 ILE A CA 1
ATOM 574 C C . ILE A 1 72 ? 8.040 -10.606 12.821 1.00 96.06 72 ILE A C 1
ATOM 576 O O . ILE A 1 72 ? 6.946 -10.915 12.352 1.00 96.06 72 ILE A O 1
ATOM 580 N N . ASP A 1 73 ? 8.344 -9.359 13.180 1.00 95.56 73 ASP A N 1
ATOM 581 C CA . ASP A 1 73 ? 7.399 -8.241 13.127 1.00 95.56 73 ASP A CA 1
ATOM 582 C C . ASP A 1 73 ? 7.030 -7.910 11.674 1.00 95.56 73 ASP A C 1
ATOM 584 O O . ASP A 1 73 ? 5.878 -7.610 11.367 1.00 95.56 73 ASP A O 1
ATOM 588 N N . TYR A 1 74 ? 7.988 -8.047 10.751 1.00 96.62 74 TYR A N 1
ATOM 589 C CA . TYR A 1 74 ? 7.752 -7.887 9.318 1.00 96.62 74 TYR A CA 1
ATOM 590 C C . TYR A 1 74 ? 6.768 -8.917 8.776 1.00 96.62 74 TYR A C 1
ATOM 592 O O . TYR A 1 74 ? 5.794 -8.548 8.128 1.00 96.62 74 TYR A O 1
ATOM 600 N N . GLN A 1 75 ? 6.966 -10.197 9.087 1.00 96.31 75 GLN A N 1
ATOM 601 C CA . GLN A 1 75 ? 6.034 -11.248 8.676 1.00 96.31 75 GLN A CA 1
ATOM 602 C C . GLN A 1 75 ? 4.648 -11.060 9.306 1.00 96.31 75 GLN A C 1
ATOM 604 O O . GLN A 1 75 ? 3.633 -11.268 8.642 1.00 96.31 75 GLN A O 1
ATOM 609 N N . ALA A 1 76 ? 4.585 -10.618 10.566 1.00 96.88 76 ALA A N 1
ATOM 610 C CA . ALA A 1 76 ? 3.321 -10.286 11.214 1.00 96.88 76 ALA A CA 1
ATOM 611 C C . ALA A 1 76 ? 2.598 -9.131 10.504 1.00 96.88 76 ALA A C 1
ATOM 613 O O . ALA A 1 76 ? 1.395 -9.231 10.269 1.00 96.88 76 ALA A O 1
ATOM 614 N N . LEU A 1 77 ? 3.326 -8.086 10.097 1.00 97.06 77 LEU A N 1
ATOM 615 C CA . LEU A 1 77 ? 2.771 -6.961 9.346 1.00 97.06 77 LEU A CA 1
ATOM 616 C C . LEU A 1 77 ? 2.209 -7.392 7.986 1.00 97.06 77 LEU A C 1
ATOM 618 O O . LEU A 1 77 ? 1.103 -6.989 7.638 1.00 97.06 77 LEU A O 1
ATOM 622 N N . LEU A 1 78 ? 2.918 -8.249 7.242 1.00 97.19 78 LEU A N 1
ATOM 623 C CA . LEU A 1 78 ? 2.422 -8.782 5.965 1.00 97.19 78 LEU A CA 1
ATOM 624 C C . LEU A 1 78 ? 1.101 -9.538 6.133 1.00 97.19 78 LEU A C 1
ATOM 626 O O . LEU A 1 78 ? 0.166 -9.332 5.360 1.00 97.19 78 LEU A O 1
ATOM 630 N N . ARG A 1 79 ? 1.006 -10.385 7.167 1.00 97.00 79 ARG A N 1
ATOM 631 C CA . ARG A 1 79 ? -0.240 -11.095 7.488 1.00 97.00 79 ARG A CA 1
ATOM 632 C C . ARG A 1 79 ? -1.356 -10.128 7.864 1.00 97.00 79 ARG A C 1
ATOM 634 O O . ARG A 1 79 ? -2.481 -10.322 7.423 1.00 97.00 79 ARG A O 1
ATOM 641 N N . GLN A 1 80 ? -1.048 -9.093 8.642 1.00 97.06 80 GLN A N 1
ATOM 642 C CA . GLN A 1 80 ? -2.034 -8.097 9.049 1.00 97.06 80 GLN A CA 1
ATOM 643 C C . GLN A 1 80 ? -2.579 -7.312 7.849 1.00 97.06 80 GLN A C 1
ATOM 645 O O . GLN A 1 80 ? -3.786 -7.128 7.752 1.00 97.06 80 GLN A O 1
ATOM 650 N N . ILE A 1 81 ? -1.725 -6.914 6.899 1.00 97.62 81 ILE A N 1
ATOM 651 C CA . ILE A 1 81 ? -2.166 -6.243 5.663 1.00 97.62 81 ILE A CA 1
ATOM 652 C C . ILE A 1 81 ? -3.134 -7.135 4.880 1.00 97.62 81 ILE A C 1
ATOM 654 O O . ILE A 1 81 ? -4.201 -6.678 4.483 1.00 97.62 81 ILE A O 1
ATOM 658 N N . HIS A 1 82 ? -2.795 -8.415 4.717 1.00 97.06 82 HIS A N 1
ATOM 659 C CA . HIS A 1 82 ? -3.663 -9.378 4.039 1.00 97.06 82 HIS A CA 1
ATOM 660 C C . HIS A 1 82 ? -4.996 -9.613 4.776 1.00 97.06 82 HIS A C 1
ATOM 662 O O . HIS A 1 82 ? -6.020 -9.876 4.154 1.00 97.06 82 HIS A O 1
ATOM 668 N N . GLN A 1 83 ? -5.003 -9.526 6.109 1.00 96.62 83 GLN A N 1
ATOM 669 C CA . GLN A 1 83 ? -6.231 -9.633 6.903 1.00 96.62 83 GLN A CA 1
ATOM 670 C C . GLN A 1 83 ? -7.142 -8.413 6.736 1.00 96.62 83 GLN A C 1
ATOM 672 O O . GLN A 1 83 ? -8.358 -8.585 6.706 1.00 96.62 83 GLN A O 1
ATOM 677 N N . VAL A 1 84 ? -6.566 -7.211 6.624 1.00 96.25 84 VAL A N 1
ATOM 678 C CA . VAL A 1 84 ? -7.323 -5.971 6.387 1.00 96.25 84 VAL A CA 1
ATOM 679 C C . VAL A 1 84 ? -7.936 -5.974 4.988 1.00 96.25 84 VAL A C 1
ATOM 681 O O . VAL A 1 84 ? -9.118 -5.679 4.842 1.00 96.25 84 VAL A O 1
ATOM 684 N N . ASP A 1 85 ? -7.165 -6.354 3.968 1.00 95.88 85 ASP A N 1
ATOM 685 C CA . ASP A 1 85 ? -7.672 -6.517 2.606 1.00 95.88 85 ASP A CA 1
ATOM 686 C C . ASP A 1 85 ? -7.194 -7.845 2.004 1.00 95.88 85 ASP A C 1
ATOM 688 O O . ASP A 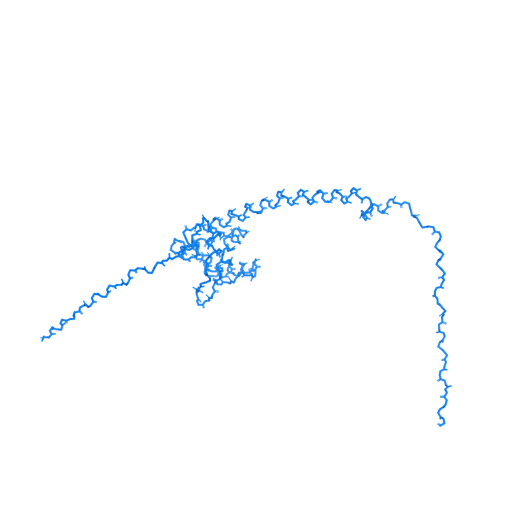1 85 ? -6.047 -7.992 1.573 1.00 95.88 85 ASP A O 1
ATOM 692 N N . LYS A 1 86 ? -8.126 -8.804 1.912 1.00 96.44 86 LYS A N 1
ATOM 693 C CA . LYS A 1 86 ? -7.875 -10.148 1.369 1.00 96.44 86 LYS A CA 1
ATOM 694 C C . LYS A 1 86 ? -7.462 -10.147 -0.104 1.00 96.44 86 LYS A C 1
ATOM 696 O O . LYS A 1 86 ? -6.911 -11.143 -0.567 1.00 96.44 86 LYS A O 1
ATOM 701 N N . SER A 1 87 ? -7.719 -9.066 -0.845 1.00 96.69 87 SER A N 1
ATOM 702 C CA . SER A 1 87 ? -7.266 -8.933 -2.235 1.00 96.69 87 SER A CA 1
ATOM 703 C C . SER A 1 87 ? -5.767 -8.654 -2.345 1.00 96.69 87 SER A C 1
ATOM 705 O O . SER A 1 87 ? -5.183 -8.921 -3.392 1.00 96.69 87 SER A O 1
ATOM 707 N N . VAL A 1 88 ? -5.134 -8.153 -1.279 1.00 97.00 88 VAL A N 1
ATOM 708 C CA . VAL A 1 88 ? -3.695 -7.893 -1.233 1.00 97.00 88 VAL A CA 1
ATOM 709 C C . VAL A 1 88 ? -2.989 -9.127 -0.695 1.00 97.00 88 VAL A C 1
ATOM 711 O O . VAL A 1 88 ? -3.107 -9.471 0.479 1.00 97.00 88 VAL A O 1
ATOM 714 N N . SER A 1 89 ? -2.228 -9.809 -1.540 1.00 96.50 89 SER A N 1
ATOM 715 C CA . SER A 1 89 ? -1.439 -10.968 -1.112 1.00 96.50 89 SER A CA 1
ATOM 716 C C . SER A 1 89 ? -0.238 -10.569 -0.241 1.00 96.50 89 SER A C 1
ATOM 718 O O . SER A 1 89 ? 0.228 -9.429 -0.265 1.00 96.50 89 SER A O 1
ATOM 720 N N . ALA A 1 90 ? 0.344 -11.529 0.485 1.00 94.81 90 ALA A N 1
ATOM 721 C CA . ALA A 1 90 ? 1.537 -11.278 1.300 1.00 94.81 90 ALA A CA 1
ATOM 722 C C . ALA A 1 90 ? 2.746 -10.788 0.472 1.00 94.81 90 ALA A C 1
ATOM 724 O O . ALA A 1 90 ? 3.524 -9.964 0.951 1.00 94.81 90 ALA A O 1
ATOM 725 N N . TYR A 1 91 ? 2.903 -11.255 -0.773 1.00 95.31 91 TYR A N 1
ATOM 726 C CA . TYR A 1 91 ? 3.990 -10.809 -1.651 1.00 95.31 91 TYR A CA 1
ATOM 727 C C . TYR A 1 91 ? 3.722 -9.421 -2.256 1.00 95.31 91 TYR A C 1
ATOM 729 O O . TYR A 1 91 ? 4.665 -8.666 -2.486 1.00 95.31 91 TYR A O 1
ATOM 737 N N . GLU A 1 92 ? 2.459 -9.044 -2.474 1.00 97.50 92 GLU A N 1
ATOM 738 C CA . GLU A 1 92 ? 2.083 -7.677 -2.863 1.00 97.50 92 GLU A CA 1
ATOM 739 C C . GLU A 1 92 ? 2.245 -6.698 -1.702 1.00 97.50 92 GLU A C 1
ATOM 741 O O . GLU A 1 92 ? 2.775 -5.605 -1.898 1.00 97.50 92 GLU A O 1
ATOM 746 N N . ALA A 1 93 ? 1.881 -7.111 -0.485 1.00 97.38 93 ALA A N 1
ATOM 747 C CA . ALA A 1 93 ? 2.158 -6.364 0.737 1.00 97.38 93 ALA A CA 1
ATOM 748 C C . ALA A 1 93 ? 3.667 -6.134 0.916 1.00 97.38 93 ALA A C 1
ATOM 750 O O . ALA A 1 93 ? 4.103 -5.011 1.179 1.00 97.38 93 ALA A O 1
ATOM 751 N N . ASP A 1 94 ? 4.480 -7.169 0.687 1.00 96.56 94 ASP A N 1
ATOM 752 C CA . ASP A 1 94 ? 5.939 -7.066 0.722 1.00 96.56 94 ASP A CA 1
ATOM 753 C C . ASP A 1 94 ? 6.462 -6.102 -0.349 1.00 96.56 94 ASP A C 1
ATOM 755 O O . ASP A 1 94 ? 7.251 -5.211 -0.036 1.00 96.56 94 ASP A O 1
ATOM 759 N N . ALA A 1 95 ? 5.991 -6.220 -1.594 1.00 96.19 95 ALA A N 1
ATOM 760 C CA . ALA A 1 95 ? 6.338 -5.291 -2.667 1.00 96.19 95 ALA A CA 1
ATOM 761 C C . ALA A 1 95 ? 6.001 -3.842 -2.285 1.00 96.19 95 ALA A C 1
ATOM 763 O O . ALA A 1 95 ? 6.829 -2.943 -2.460 1.00 96.19 95 ALA A O 1
ATOM 764 N N . GLY A 1 96 ? 4.813 -3.628 -1.716 1.00 96.31 96 GLY A N 1
ATOM 765 C CA . GLY A 1 96 ? 4.338 -2.326 -1.274 1.00 96.31 96 GLY A CA 1
ATOM 766 C C . GLY A 1 96 ? 5.233 -1.708 -0.206 1.00 96.31 96 GLY A C 1
ATOM 767 O O . GLY A 1 96 ? 5.696 -0.581 -0.393 1.00 96.31 96 GLY A O 1
ATOM 768 N N . ILE A 1 97 ? 5.554 -2.457 0.856 1.00 96.44 97 ILE A N 1
ATOM 769 C CA . ILE A 1 97 ? 6.451 -1.999 1.930 1.00 96.44 97 ILE A CA 1
ATOM 770 C C . ILE A 1 97 ? 7.871 -1.772 1.402 1.00 96.44 97 ILE A C 1
ATOM 772 O O . ILE A 1 97 ? 8.505 -0.767 1.724 1.00 96.44 97 ILE A O 1
ATOM 776 N N . GLN A 1 98 ? 8.391 -2.666 0.557 1.00 94.25 98 GLN A N 1
ATOM 777 C CA . GLN A 1 98 ? 9.706 -2.481 -0.056 1.00 94.25 98 GLN A CA 1
ATOM 778 C C . GLN A 1 98 ? 9.775 -1.208 -0.901 1.00 94.25 98 GLN A C 1
ATOM 780 O O . GLN A 1 98 ? 10.814 -0.550 -0.907 1.00 94.25 98 GLN A O 1
ATOM 785 N N . GLY A 1 99 ? 8.687 -0.841 -1.580 1.00 94.12 99 GLY A N 1
ATOM 786 C CA . GLY A 1 99 ? 8.582 0.410 -2.327 1.00 94.12 99 GLY A CA 1
ATOM 787 C C . GLY A 1 99 ? 8.626 1.665 -1.447 1.00 94.12 99 GLY A C 1
ATOM 788 O O . GLY A 1 99 ? 8.987 2.731 -1.938 1.00 94.12 99 GLY A O 1
ATOM 789 N N . LEU A 1 100 ? 8.331 1.551 -0.149 1.00 93.69 100 LEU A N 1
ATOM 790 C CA . LEU A 1 100 ? 8.506 2.646 0.812 1.00 93.69 100 LEU A CA 1
ATOM 791 C C . LEU A 1 100 ? 9.985 2.817 1.215 1.00 93.69 100 LEU A C 1
ATOM 793 O O . LEU A 1 100 ? 10.421 3.911 1.577 1.00 93.69 100 LEU A O 1
ATOM 797 N N . LYS A 1 101 ? 10.780 1.742 1.106 1.00 89.25 101 LYS A N 1
ATOM 798 C CA . LYS A 1 101 ? 12.180 1.667 1.547 1.00 89.25 101 LYS A CA 1
ATOM 799 C C . LYS A 1 101 ? 13.146 2.160 0.466 1.00 89.25 101 LYS A C 1
ATOM 801 O O . LYS A 1 101 ? 13.748 1.379 -0.275 1.00 89.25 101 LYS A O 1
ATOM 806 N N . GLY A 1 102 ? 13.338 3.476 0.425 1.00 86.50 102 GLY A N 1
ATOM 807 C CA . GLY A 1 102 ? 14.345 4.141 -0.408 1.00 86.50 102 GLY A CA 1
ATOM 808 C C . GLY A 1 102 ? 13.939 4.339 -1.873 1.00 86.50 102 GLY A C 1
ATOM 809 O O . GLY A 1 102 ? 12.952 3.795 -2.362 1.00 86.50 102 GLY A O 1
ATOM 810 N N . THR A 1 103 ? 14.720 5.141 -2.596 1.00 88.50 103 THR A N 1
ATOM 811 C CA . THR A 1 103 ? 14.351 5.680 -3.919 1.00 88.50 103 THR A CA 1
ATOM 812 C C . THR A 1 103 ? 14.343 4.635 -5.036 1.00 88.50 103 THR A C 1
ATOM 814 O O . THR A 1 103 ? 13.421 4.607 -5.843 1.00 88.50 103 THR A O 1
ATOM 817 N N . VAL A 1 104 ? 15.317 3.719 -5.068 1.00 90.00 104 VAL A N 1
ATOM 818 C CA . VAL A 1 104 ? 15.424 2.702 -6.136 1.00 90.00 104 VAL A CA 1
ATOM 819 C C . VAL A 1 104 ? 14.275 1.693 -6.083 1.00 90.00 104 VAL A C 1
ATOM 821 O O . VAL A 1 104 ? 13.723 1.302 -7.115 1.00 90.00 104 VAL A O 1
ATOM 824 N N . ARG A 1 105 ? 13.908 1.246 -4.875 1.00 91.06 105 ARG A N 1
ATOM 825 C CA . ARG A 1 105 ? 12.786 0.316 -4.694 1.00 91.06 105 ARG A CA 1
ATOM 826 C C . ARG A 1 105 ? 11.462 1.026 -4.950 1.00 91.06 105 ARG A C 1
ATOM 828 O O . ARG A 1 105 ? 10.618 0.460 -5.640 1.00 91.06 105 ARG A O 1
ATOM 835 N N . ARG A 1 106 ? 11.325 2.280 -4.509 1.00 93.50 106 ARG A N 1
ATOM 836 C CA . ARG A 1 106 ? 10.188 3.142 -4.854 1.00 93.50 106 ARG A CA 1
ATOM 837 C C . ARG A 1 106 ? 10.005 3.259 -6.359 1.00 93.50 106 ARG A C 1
ATOM 839 O O . ARG A 1 106 ? 8.926 2.946 -6.841 1.00 93.50 106 ARG A O 1
ATOM 846 N N . GLU A 1 107 ? 11.061 3.557 -7.114 1.00 91.75 107 GLU A N 1
ATOM 847 C CA . GLU A 1 107 ? 10.971 3.660 -8.576 1.00 91.75 107 GLU A CA 1
ATOM 848 C C . GLU A 1 107 ? 10.502 2.361 -9.235 1.00 91.75 107 GLU A C 1
ATOM 850 O O . GLU A 1 107 ? 9.708 2.372 -10.177 1.00 91.75 107 GLU A O 1
ATOM 855 N N . ARG A 1 108 ? 10.937 1.214 -8.709 1.00 91.31 108 ARG A N 1
ATOM 856 C CA . ARG A 1 108 ? 10.492 -0.088 -9.211 1.00 91.31 108 ARG A CA 1
ATOM 857 C C . ARG A 1 108 ? 9.012 -0.347 -8.927 1.00 91.31 108 ARG A C 1
ATOM 859 O O . ARG A 1 108 ? 8.334 -0.938 -9.769 1.00 91.31 108 ARG A O 1
ATOM 866 N N . ILE A 1 109 ? 8.519 0.058 -7.760 1.00 94.25 109 ILE A N 1
ATOM 867 C CA . ILE A 1 109 ? 7.167 -0.261 -7.292 1.00 94.25 109 ILE A CA 1
ATOM 868 C C . ILE A 1 109 ? 6.170 0.833 -7.687 1.00 94.25 109 ILE A C 1
ATOM 870 O O . ILE A 1 109 ? 5.265 0.552 -8.469 1.00 94.25 109 ILE A O 1
ATOM 874 N N . TYR A 1 110 ? 6.401 2.066 -7.254 1.00 93.81 110 TYR A N 1
ATOM 875 C CA . TYR A 1 110 ? 5.531 3.235 -7.420 1.00 93.81 110 TYR A CA 1
ATOM 876 C C . TYR A 1 110 ? 6.004 4.221 -8.501 1.00 93.81 110 TYR A C 1
ATOM 878 O O . TYR A 1 110 ? 5.360 5.240 -8.734 1.00 93.81 110 TYR A O 1
ATOM 886 N N . GLY A 1 111 ? 7.116 3.941 -9.190 1.00 90.69 111 GLY A N 1
ATOM 887 C CA . GLY A 1 111 ? 7.663 4.875 -10.175 1.00 90.69 111 GLY A CA 1
ATOM 888 C C . GLY A 1 111 ? 8.294 6.098 -9.507 1.00 90.69 111 GLY A C 1
ATOM 889 O O . GLY A 1 111 ? 8.809 6.024 -8.395 1.00 90.69 111 GLY A O 1
ATOM 890 N N . SER A 1 112 ? 8.275 7.244 -10.179 1.00 89.25 112 SER A N 1
ATOM 891 C CA . SER A 1 112 ? 8.823 8.493 -9.630 1.00 89.25 112 SER A CA 1
ATOM 892 C C . SER A 1 112 ? 7.949 9.134 -8.547 1.00 89.25 112 SER A C 1
ATOM 894 O O . SER A 1 112 ? 8.317 10.185 -8.031 1.00 89.25 112 SER A O 1
ATOM 896 N N . PHE A 1 113 ? 6.798 8.544 -8.218 1.00 91.50 113 PHE A N 1
ATOM 897 C CA . PHE A 1 113 ? 5.829 9.135 -7.302 1.00 91.50 113 PHE A CA 1
ATOM 898 C C . PHE A 1 113 ? 6.081 8.729 -5.852 1.00 91.50 113 PHE A C 1
ATOM 900 O O . PHE A 1 113 ? 6.547 7.621 -5.566 1.00 91.50 113 PHE A O 1
ATOM 907 N N . ASP A 1 114 ? 5.748 9.634 -4.931 1.00 90.31 114 ASP A N 1
ATOM 908 C CA . ASP A 1 114 ? 5.715 9.304 -3.513 1.00 90.31 114 ASP A CA 1
ATOM 909 C C . ASP A 1 114 ? 4.445 8.494 -3.197 1.00 90.31 114 ASP A C 1
ATOM 911 O O . ASP A 1 114 ? 3.340 8.957 -3.500 1.00 90.31 114 ASP A O 1
ATOM 915 N N . PRO A 1 115 ? 4.566 7.293 -2.604 1.00 90.81 115 PRO A N 1
ATOM 916 C CA . PRO A 1 115 ? 3.416 6.506 -2.170 1.00 90.81 115 PRO A CA 1
ATOM 917 C C . PRO A 1 115 ? 2.540 7.210 -1.124 1.00 90.81 115 PRO A C 1
ATOM 919 O O . PRO A 1 115 ? 1.383 6.824 -0.988 1.00 90.81 115 PRO A O 1
ATOM 922 N N . SER A 1 116 ? 3.016 8.261 -0.442 1.00 89.62 116 SER A N 1
ATOM 923 C CA . SER A 1 116 ? 2.155 9.102 0.408 1.00 89.62 116 SER A CA 1
ATOM 924 C C . SER A 1 116 ? 1.026 9.779 -0.378 1.00 89.62 116 SER A C 1
ATOM 926 O O . SER A 1 116 ? -0.049 10.006 0.172 1.00 89.62 116 SER A O 1
ATOM 928 N N . GLY A 1 117 ? 1.214 10.021 -1.681 1.00 87.94 117 GLY A N 1
ATOM 929 C CA . GLY A 1 117 ? 0.156 10.528 -2.557 1.00 87.94 117 GLY A CA 1
ATOM 930 C C . GLY A 1 117 ? -1.033 9.569 -2.677 1.00 87.94 117 GLY A C 1
ATOM 931 O O . GLY A 1 117 ? -2.162 10.020 -2.810 1.00 87.94 117 GLY A O 1
ATOM 932 N N . LEU A 1 118 ? -0.807 8.253 -2.549 1.00 89.81 118 LEU A N 1
ATOM 933 C CA . LEU A 1 118 ? -1.889 7.257 -2.528 1.00 89.81 118 LEU A CA 1
ATOM 934 C C . LEU A 1 118 ? -2.738 7.364 -1.256 1.00 89.81 118 LEU A C 1
ATOM 936 O O . LEU A 1 118 ? -3.930 7.076 -1.293 1.00 89.81 118 LEU A O 1
ATOM 940 N N . VAL A 1 119 ? -2.125 7.792 -0.149 1.00 88.56 119 VAL A N 1
ATOM 941 C CA . VAL A 1 119 ? -2.808 8.014 1.130 1.00 88.56 119 VAL A CA 1
ATOM 942 C C . VAL A 1 119 ? -3.600 9.319 1.091 1.00 88.56 119 VAL A C 1
ATOM 944 O O . VAL A 1 119 ? -4.767 9.350 1.470 1.00 88.56 119 VAL A O 1
ATOM 947 N N . ALA A 1 120 ? -2.994 10.396 0.581 1.00 84.19 120 ALA A N 1
ATOM 948 C CA . ALA A 1 120 ? -3.653 11.695 0.460 1.00 84.19 120 ALA A CA 1
ATOM 949 C C . ALA A 1 120 ? -4.922 11.622 -0.411 1.00 84.19 120 ALA A C 1
ATOM 951 O O . ALA A 1 120 ? -5.983 12.076 0.020 1.00 84.19 120 ALA A O 1
ATOM 952 N N . ASP A 1 121 ? -4.831 10.978 -1.581 1.00 78.12 121 ASP A N 1
ATOM 953 C CA . ASP A 1 121 ? -5.972 10.769 -2.482 1.00 78.12 121 ASP A CA 1
ATOM 954 C C . ASP A 1 121 ? -7.105 9.989 -1.786 1.00 78.12 121 ASP A C 1
ATOM 956 O O . ASP A 1 121 ? -8.288 10.321 -1.918 1.00 78.12 121 ASP A O 1
ATOM 960 N N . ALA A 1 122 ? -6.756 8.952 -1.018 1.00 81.06 122 ALA A N 1
ATOM 961 C CA . ALA A 1 122 ? -7.724 8.126 -0.307 1.00 81.06 122 ALA A CA 1
ATOM 962 C C . ALA A 1 122 ? -8.392 8.876 0.856 1.00 81.06 122 ALA A C 1
ATOM 964 O O . ALA A 1 122 ? -9.615 8.809 0.983 1.00 81.06 122 ALA A O 1
ATOM 965 N N . ILE A 1 123 ? -7.638 9.636 1.659 1.00 84.25 123 ILE A N 1
ATOM 966 C CA . ILE A 1 123 ? -8.190 10.479 2.734 1.00 84.25 123 ILE A CA 1
ATOM 967 C C . ILE A 1 123 ? -9.147 11.523 2.152 1.00 84.25 123 ILE A C 1
ATOM 969 O O . ILE A 1 123 ? -10.266 11.669 2.643 1.00 84.25 123 ILE A O 1
ATOM 973 N N . GLN A 1 124 ? -8.746 12.217 1.084 1.00 83.00 124 GLN A N 1
ATOM 974 C CA . GLN A 1 124 ? -9.593 13.214 0.430 1.00 83.00 124 GLN A CA 1
ATOM 975 C C . GLN A 1 124 ? -10.891 12.585 -0.094 1.00 83.00 124 GLN A C 1
ATOM 977 O O . GLN A 1 124 ? -11.976 13.128 0.114 1.00 83.00 124 GLN A O 1
ATOM 982 N N . THR A 1 125 ? -10.797 11.412 -0.724 1.00 79.19 125 THR A N 1
ATOM 983 C CA . THR A 1 125 ? -11.970 10.675 -1.212 1.00 79.19 125 THR A CA 1
ATOM 984 C C . THR A 1 125 ? -12.904 10.299 -0.060 1.00 79.19 125 THR A C 1
ATOM 986 O O . THR A 1 125 ? -14.108 10.535 -0.142 1.00 79.19 125 THR A O 1
ATOM 989 N N . GLN A 1 126 ? -12.366 9.780 1.047 1.00 80.75 126 GLN A N 1
ATOM 990 C CA . GLN A 1 126 ? -13.158 9.441 2.233 1.00 80.75 126 GLN A CA 1
ATOM 991 C C . GLN A 1 126 ? -13.827 10.671 2.861 1.00 80.75 126 GLN A C 1
ATOM 993 O O . GLN A 1 126 ? -14.968 10.580 3.315 1.00 80.75 126 GLN A O 1
ATOM 998 N N . GLN A 1 127 ? -13.157 11.825 2.884 1.00 83.50 127 GLN A N 1
ATOM 999 C CA . GLN A 1 127 ? -13.734 13.076 3.387 1.00 83.50 127 GLN A CA 1
ATOM 1000 C C . GLN A 1 127 ? -14.874 13.585 2.503 1.00 83.50 127 GLN A C 1
ATOM 1002 O O . GLN A 1 127 ? -15.879 14.065 3.024 1.00 83.50 127 GLN A O 1
ATOM 1007 N N . LEU A 1 128 ? -14.742 13.479 1.179 1.00 84.00 128 LEU A N 1
ATOM 1008 C CA . LEU A 1 128 ? -15.805 13.857 0.245 1.00 84.00 128 LEU A CA 1
ATOM 1009 C C . LEU A 1 128 ? -17.022 12.937 0.382 1.00 84.00 128 LEU A C 1
ATOM 1011 O O . LEU A 1 128 ? -18.148 13.423 0.453 1.00 84.00 128 LEU A O 1
ATOM 1015 N N . VAL A 1 129 ? -16.806 11.622 0.491 1.00 81.19 129 VAL A N 1
ATOM 1016 C CA . VAL A 1 129 ? -17.895 10.659 0.716 1.00 81.19 129 VAL A CA 1
ATOM 1017 C C . VAL A 1 129 ? -18.626 10.961 2.021 1.00 81.19 129 VAL A C 1
ATOM 1019 O O . VAL A 1 129 ? -19.851 11.006 2.021 1.00 81.19 129 VAL A O 1
ATOM 1022 N N . GLN A 1 130 ? -17.909 11.231 3.114 1.00 79.56 130 GLN A N 1
ATOM 1023 C CA . GLN A 1 130 ? -18.538 11.592 4.390 1.00 79.56 130 GLN A CA 1
ATOM 1024 C C . GLN A 1 130 ? -19.333 12.901 4.298 1.00 79.56 130 GLN A C 1
ATOM 1026 O O . GLN A 1 130 ? -20.458 12.957 4.790 1.00 79.56 130 GLN A O 1
ATOM 1031 N N . GLN A 1 131 ? -18.795 13.926 3.630 1.00 80.69 131 GLN A N 1
ATOM 1032 C CA . GLN A 1 131 ? -19.490 15.204 3.440 1.00 80.69 131 GLN A CA 1
ATOM 1033 C C . GLN A 1 131 ? -20.767 15.084 2.605 1.00 80.69 131 GLN A C 1
ATOM 1035 O O . GLN A 1 131 ? -21.710 15.824 2.853 1.00 80.69 131 GLN A O 1
ATOM 1040 N N . ILE A 1 132 ? -20.813 14.183 1.621 1.00 78.69 132 ILE A N 1
ATOM 1041 C CA . ILE A 1 132 ? -21.970 14.044 0.723 1.00 78.69 132 ILE A CA 1
ATOM 1042 C C . ILE A 1 132 ? -22.990 13.046 1.280 1.00 78.69 132 ILE A C 1
ATOM 1044 O O . ILE A 1 132 ? -24.192 13.305 1.273 1.00 78.69 132 ILE A O 1
ATOM 1048 N N . LEU A 1 133 ? -22.521 11.896 1.764 1.00 76.88 133 LEU A N 1
ATOM 1049 C CA . LEU A 1 133 ? -23.385 10.776 2.117 1.00 76.88 133 LEU A CA 1
ATOM 1050 C C . LEU A 1 133 ? -24.032 10.946 3.496 1.00 76.88 133 LEU A C 1
ATOM 1052 O O . LEU A 1 133 ? -25.196 10.588 3.657 1.00 76.88 133 LEU A O 1
ATOM 1056 N N . ALA A 1 134 ? -23.324 11.512 4.481 1.00 73.62 134 ALA A N 1
ATOM 1057 C CA . ALA A 1 134 ? -23.873 11.667 5.830 1.00 73.62 134 ALA A CA 1
ATOM 1058 C C . ALA A 1 134 ? -25.089 12.620 5.886 1.00 73.62 134 ALA A C 1
ATOM 1060 O O . ALA A 1 134 ? -26.093 12.246 6.496 1.00 73.62 134 ALA A O 1
ATOM 1061 N N . PRO A 1 135 ? -25.086 13.795 5.219 1.00 74.56 135 PRO A N 1
ATOM 1062 C CA . PRO A 1 135 ? -26.262 14.667 5.183 1.00 74.56 135 PRO A CA 1
ATOM 1063 C C . PRO A 1 135 ? -27.430 14.052 4.413 1.00 74.56 135 PRO A C 1
ATOM 1065 O O . PRO A 1 135 ? -28.575 14.178 4.837 1.00 74.56 135 PRO A O 1
ATOM 1068 N N . GLN A 1 136 ? -27.148 13.353 3.310 1.00 75.19 136 GLN A N 1
ATOM 1069 C CA . GLN A 1 136 ? -28.185 12.726 2.493 1.00 75.19 136 GLN A CA 1
ATOM 1070 C C . GLN A 1 136 ? -28.865 11.564 3.235 1.00 75.19 136 GLN A C 1
ATOM 1072 O O . GLN A 1 136 ? -30.083 11.420 3.169 1.00 75.19 136 GLN A O 1
ATOM 1077 N N . GLN A 1 137 ? -28.112 10.780 4.016 1.00 75.25 137 GLN A N 1
ATOM 1078 C CA . GLN A 1 137 ? -28.689 9.769 4.909 1.00 75.25 137 GLN A CA 1
ATOM 1079 C C . GLN A 1 137 ? -29.512 10.390 6.043 1.00 75.25 137 GLN A C 1
ATOM 1081 O O . GLN A 1 137 ? -30.550 9.840 6.405 1.00 75.25 137 GLN A O 1
ATOM 1086 N N . LEU A 1 138 ? -29.076 11.526 6.597 1.00 75.38 138 LEU A N 1
ATOM 1087 C CA . LEU A 1 138 ? -29.834 12.247 7.620 1.00 75.38 138 LEU A CA 1
ATOM 1088 C C . LEU A 1 138 ? -31.163 12.776 7.057 1.00 75.38 138 LEU A C 1
ATOM 1090 O O . LEU A 1 138 ? -32.196 12.611 7.699 1.00 75.38 138 LEU A O 1
ATOM 1094 N N . GLN A 1 139 ? -31.153 13.357 5.853 1.00 75.75 139 GLN A N 1
ATOM 1095 C CA . GLN A 1 139 ? -32.372 13.789 5.159 1.00 75.75 139 GLN A CA 1
ATOM 1096 C C . GLN A 1 139 ? -33.304 12.613 4.875 1.00 75.75 139 GLN A C 1
ATOM 1098 O O . GLN A 1 139 ? -34.473 12.686 5.229 1.00 75.75 139 GLN A O 1
ATOM 1103 N N . ALA A 1 140 ? -32.789 11.500 4.346 1.00 74.00 140 ALA A N 1
ATOM 1104 C CA . ALA A 1 140 ? -33.600 10.309 4.101 1.00 74.00 140 ALA A CA 1
ATOM 1105 C C . ALA A 1 140 ? -34.238 9.754 5.391 1.00 74.00 140 ALA A C 1
ATOM 1107 O O . ALA A 1 140 ? -35.390 9.329 5.376 1.00 74.00 140 ALA A O 1
ATOM 1108 N N . GLN A 1 141 ? -33.525 9.790 6.524 1.00 68.00 141 GLN A N 1
ATOM 1109 C CA . GLN A 1 141 ? -34.089 9.413 7.826 1.00 68.00 141 GLN A CA 1
ATOM 1110 C C . GLN A 1 141 ? -35.155 10.404 8.307 1.00 68.00 141 GLN A C 1
ATOM 1112 O O . GLN A 1 141 ? -36.188 9.984 8.819 1.00 68.00 141 GLN A O 1
ATOM 1117 N N . GLN A 1 142 ? -34.938 11.711 8.137 1.00 68.94 142 GLN A N 1
ATOM 1118 C CA . GLN A 1 142 ? -35.937 12.726 8.479 1.00 68.94 142 GLN A CA 1
ATOM 1119 C C . GLN A 1 142 ? -37.194 12.593 7.611 1.00 68.94 142 GLN A C 1
ATOM 1121 O O . GLN A 1 142 ? -38.294 12.622 8.146 1.00 68.94 142 GLN A O 1
ATOM 1126 N N . GLU A 1 143 ? -37.050 12.374 6.304 1.00 64.19 143 GLU A N 1
ATOM 1127 C CA . GLU A 1 143 ? -38.163 12.139 5.377 1.00 64.19 143 GLU A CA 1
ATOM 1128 C C . GLU A 1 143 ? -38.915 10.839 5.693 1.00 64.19 143 GLU A C 1
ATOM 1130 O O . GLU A 1 143 ? -40.144 10.809 5.635 1.00 64.19 143 GLU A O 1
ATOM 1135 N N . ALA A 1 144 ? -38.209 9.773 6.079 1.00 59.22 144 ALA A N 1
ATOM 1136 C CA . ALA A 1 144 ? -38.837 8.532 6.533 1.00 59.22 144 ALA A CA 1
ATOM 1137 C C . ALA A 1 144 ? -39.610 8.720 7.851 1.00 59.22 144 ALA A C 1
ATOM 1139 O O . ALA A 1 144 ? -40.688 8.155 8.006 1.00 59.22 144 ALA A O 1
ATOM 1140 N N . ASN A 1 145 ? -39.094 9.541 8.770 1.00 58.41 145 ASN A N 1
ATOM 1141 C CA . ASN A 1 145 ? -39.764 9.863 10.033 1.00 58.41 145 ASN A CA 1
ATOM 1142 C C . ASN A 1 145 ? -40.948 10.833 9.850 1.00 58.41 145 ASN A C 1
ATOM 1144 O O . ASN A 1 145 ? -41.905 10.775 10.614 1.00 58.41 145 ASN A O 1
ATOM 1148 N N . PHE A 1 146 ? -40.907 11.719 8.849 1.00 61.41 146 PHE A N 1
ATOM 1149 C CA . PHE A 1 146 ? -42.022 12.614 8.514 1.00 61.41 146 PHE A CA 1
ATOM 1150 C C . PHE A 1 146 ? -4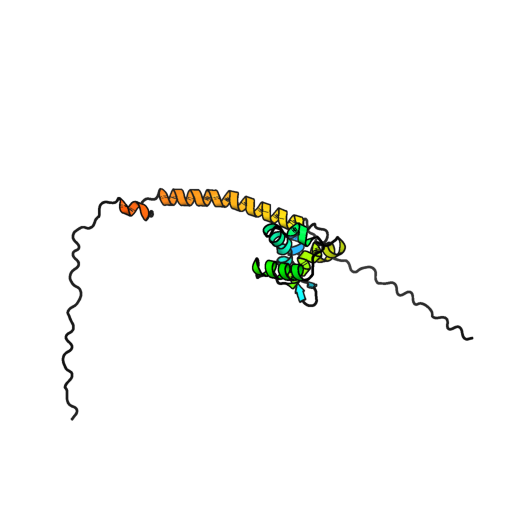3.157 11.896 7.769 1.00 61.41 146 PHE A C 1
ATOM 1152 O O . PHE A 1 146 ? -44.320 12.271 7.918 1.00 61.41 146 PHE A O 1
ATOM 1159 N N . ASN A 1 147 ? -42.852 10.851 6.994 1.00 55.44 147 ASN A N 1
ATOM 1160 C CA . ASN A 1 147 ? -43.857 10.024 6.328 1.00 55.44 147 ASN A CA 1
ATOM 1161 C C . ASN A 1 147 ? -44.492 9.027 7.317 1.00 55.44 147 ASN A C 1
ATOM 1163 O O . ASN A 1 147 ? -44.086 7.867 7.412 1.00 55.44 147 ASN A O 1
ATOM 1167 N N . HIS A 1 148 ? -45.534 9.480 8.021 1.00 53.47 148 HIS A N 1
ATOM 1168 C CA . HIS A 1 148 ? -46.348 8.692 8.964 1.00 53.47 148 HIS A CA 1
ATOM 1169 C C . HIS A 1 148 ? -46.869 7.348 8.403 1.00 53.47 148 HIS A C 1
ATOM 1171 O O . HIS A 1 148 ? -47.116 6.424 9.173 1.00 53.47 148 HIS A O 1
ATOM 1177 N N . ASP A 1 149 ? -47.002 7.197 7.080 1.00 55.16 149 ASP A N 1
ATOM 1178 C CA . ASP A 1 149 ? -47.503 5.962 6.453 1.00 55.16 149 ASP A CA 1
ATOM 1179 C C . ASP A 1 149 ? -46.481 4.805 6.436 1.00 55.16 149 ASP A C 1
ATOM 1181 O O . ASP A 1 149 ? -46.857 3.645 6.245 1.00 55.16 149 ASP A O 1
ATOM 1185 N N . LEU A 1 150 ? -45.189 5.094 6.643 1.00 55.53 150 LEU A N 1
ATOM 1186 C CA . LEU A 1 150 ? -44.098 4.105 6.611 1.00 55.53 150 LEU A CA 1
ATOM 1187 C C . LEU A 1 150 ? -43.338 3.988 7.942 1.00 55.53 150 LEU A C 1
ATOM 1189 O O . LEU A 1 150 ? -42.531 3.069 8.109 1.00 55.53 150 LEU A O 1
ATOM 1193 N N . ASN A 1 151 ? -43.597 4.880 8.902 1.00 54.50 151 ASN A N 1
ATOM 1194 C CA . ASN A 1 151 ? -42.961 4.850 10.212 1.00 54.50 151 ASN A CA 1
ATOM 1195 C C . ASN A 1 151 ? -43.586 3.761 11.106 1.00 54.50 151 ASN A C 1
ATOM 1197 O O . ASN A 1 151 ? -44.664 3.913 11.677 1.00 54.50 151 ASN A O 1
ATOM 1201 N N . ILE A 1 152 ? -42.874 2.644 11.261 1.00 53.88 152 ILE A N 1
ATOM 1202 C CA . ILE A 1 152 ? -43.283 1.502 12.100 1.00 53.88 152 ILE A CA 1
ATOM 1203 C C . ILE A 1 152 ? -43.428 1.874 13.587 1.00 53.88 152 ILE A C 1
ATOM 1205 O O . ILE A 1 152 ? -44.139 1.173 14.305 1.00 53.88 152 ILE A O 1
ATOM 1209 N N . ASN A 1 153 ? -42.789 2.962 14.039 1.00 55.62 153 ASN A N 1
ATOM 1210 C CA . ASN A 1 153 ? -42.867 3.434 15.423 1.00 55.62 153 ASN A CA 1
ATOM 1211 C C . ASN A 1 153 ? -44.109 4.312 15.693 1.00 55.62 153 ASN A C 1
ATOM 1213 O O . ASN A 1 153 ? -44.562 4.340 16.832 1.00 55.62 153 ASN A O 1
ATOM 1217 N N . ASP A 1 154 ? -44.710 4.950 14.675 1.00 50.78 154 ASP A N 1
ATOM 1218 C CA . ASP A 1 154 ? -45.968 5.725 14.812 1.00 50.78 154 ASP A CA 1
ATOM 1219 C C . ASP A 1 154 ? -47.216 4.833 14.917 1.00 50.78 154 ASP A C 1
ATOM 1221 O O . ASP A 1 154 ? -48.297 5.274 15.309 1.00 50.78 154 ASP A O 1
ATOM 1225 N N . ARG A 1 155 ? -47.089 3.536 14.607 1.00 51.59 155 ARG A N 1
ATOM 1226 C CA . ARG A 1 155 ? -48.185 2.563 14.747 1.00 51.59 155 ARG A CA 1
ATOM 1227 C C . ARG A 1 155 ? -48.604 2.300 16.196 1.00 51.59 155 ARG A C 1
ATOM 1229 O O . ARG A 1 155 ? -49.635 1.659 16.390 1.00 51.59 155 ARG A O 1
ATOM 1236 N N . LEU A 1 156 ? -47.831 2.744 17.191 1.00 52.16 156 LEU A N 1
ATOM 1237 C CA . LEU A 1 156 ? -48.161 2.525 18.602 1.00 52.16 156 LEU A CA 1
ATOM 1238 C C . LEU A 1 156 ? -49.228 3.500 19.132 1.00 52.16 156 LEU A C 1
ATOM 1240 O O . LEU A 1 156 ? -49.965 3.125 20.040 1.00 52.16 156 LEU A O 1
ATOM 1244 N N . ASP A 1 157 ? -49.343 4.696 18.544 1.00 51.50 157 ASP A N 1
ATOM 1245 C CA . ASP A 1 157 ? -50.282 5.748 18.973 1.00 51.50 157 ASP A CA 1
ATOM 1246 C C . ASP A 1 157 ? -51.559 5.828 18.113 1.00 51.50 157 ASP A C 1
ATOM 1248 O O . ASP A 1 157 ? -52.443 6.650 18.372 1.00 51.50 157 ASP A O 1
ATOM 1252 N N . GLN A 1 158 ? -51.718 4.963 17.103 1.00 50.06 158 GLN A N 1
ATOM 1253 C CA . GLN A 1 158 ? -52.967 4.912 16.343 1.00 50.06 158 GLN A CA 1
ATOM 1254 C C . GLN A 1 158 ? -54.062 4.147 17.106 1.00 50.06 158 GLN A C 1
ATOM 1256 O O . GLN A 1 158 ? -53.842 3.009 17.532 1.00 50.06 158 GLN A O 1
ATOM 1261 N N . PRO A 1 159 ? -55.282 4.707 17.240 1.00 51.91 159 PRO A N 1
ATOM 1262 C CA . PRO A 1 159 ? -56.406 3.969 17.792 1.00 51.91 159 PRO A CA 1
ATOM 1263 C C . PRO A 1 159 ? -56.693 2.752 16.906 1.00 51.91 159 PRO A C 1
ATOM 1265 O O . PRO A 1 159 ? -56.882 2.870 15.696 1.00 51.91 159 PRO A O 1
ATOM 1268 N N . SER A 1 160 ? -56.704 1.574 17.530 1.00 51.56 160 SER A N 1
ATOM 1269 C CA . SER A 1 160 ? -56.952 0.282 16.890 1.00 51.56 160 SER A CA 1
ATOM 1270 C C . SER A 1 160 ? -58.182 0.334 15.974 1.00 51.56 160 SER A C 1
ATOM 1272 O O . SER A 1 160 ? -59.317 0.354 16.442 1.00 51.56 160 SER A O 1
ATOM 1274 N N . GLN A 1 161 ? -57.968 0.292 14.657 1.00 50.28 161 GLN A N 1
ATOM 1275 C CA . GLN A 1 161 ? -59.020 0.146 13.637 1.00 50.28 161 GLN A CA 1
ATOM 1276 C C . GLN A 1 161 ? -59.553 -1.301 13.567 1.00 50.28 161 GLN A C 1
ATOM 1278 O O . GLN A 1 161 ? -59.972 -1.782 12.513 1.00 50.28 161 GLN A O 1
ATOM 1283 N N . ARG A 1 162 ? -59.521 -2.049 14.680 1.00 42.75 162 ARG A N 1
ATOM 1284 C CA . ARG A 1 162 ? -60.051 -3.413 14.738 1.00 42.75 162 ARG A CA 1
ATOM 1285 C C . ARG A 1 162 ? -61.563 -3.356 14.944 1.00 42.75 162 ARG A C 1
ATOM 1287 O O . ARG A 1 162 ? -62.066 -3.545 16.048 1.00 42.75 162 ARG A O 1
ATOM 1294 N N . GLY A 1 163 ? -62.286 -3.106 13.855 1.00 51.34 163 GLY A N 1
ATOM 1295 C CA . GLY A 1 163 ? -63.699 -3.469 13.768 1.00 51.34 163 GLY A CA 1
ATOM 1296 C C . GLY A 1 163 ? -63.893 -4.978 14.014 1.00 51.34 163 GLY A C 1
ATOM 1297 O O . GLY A 1 163 ? -62.940 -5.756 13.863 1.00 51.34 163 GLY A O 1
ATOM 1298 N N . PRO A 1 164 ? -65.101 -5.413 14.416 1.00 43.81 164 PRO A N 1
ATOM 1299 C CA . PRO A 1 164 ? -65.378 -6.811 14.734 1.00 43.81 164 PRO A CA 1
ATOM 1300 C C . PRO A 1 164 ? -65.026 -7.705 13.539 1.00 43.81 164 PRO A C 1
ATOM 1302 O O . PRO A 1 164 ? -65.539 -7.548 12.433 1.00 43.81 164 PRO A O 1
ATOM 1305 N N . SER A 1 165 ? -64.081 -8.616 13.760 1.00 47.41 165 SER A N 1
ATOM 1306 C CA . SER A 1 165 ? -63.552 -9.513 12.738 1.00 47.41 165 SER A CA 1
ATOM 1307 C C . SER A 1 165 ? -64.561 -10.631 12.455 1.00 47.41 165 SER A C 1
ATOM 1309 O O . SER A 1 165 ? -64.669 -11.567 13.240 1.00 47.41 165 SER A O 1
ATOM 1311 N N . ASN A 1 166 ? -65.275 -10.566 11.326 1.00 48.16 166 ASN A N 1
ATOM 1312 C CA . ASN A 1 166 ? -66.092 -11.672 10.803 1.00 48.16 166 ASN A CA 1
ATOM 1313 C C . ASN A 1 166 ? -65.206 -12.746 10.143 1.00 48.16 166 ASN A C 1
ATOM 1315 O O . ASN A 1 166 ? -65.302 -13.003 8.943 1.00 48.16 166 ASN A O 1
ATOM 1319 N N . ILE A 1 167 ? -64.310 -13.361 10.916 1.00 46.94 167 ILE A N 1
ATOM 1320 C CA . ILE A 1 167 ? -63.557 -14.536 10.466 1.00 46.94 167 ILE A CA 1
ATOM 1321 C C . ILE A 1 167 ? -64.416 -15.754 10.804 1.00 46.94 167 ILE A C 1
ATOM 1323 O O . ILE A 1 167 ? -64.435 -16.216 11.943 1.00 46.94 167 ILE A O 1
ATOM 1327 N N . GLY A 1 168 ? -65.181 -16.229 9.820 1.00 49.00 168 GLY A N 1
ATOM 1328 C CA . GLY A 1 168 ? -65.861 -17.518 9.909 1.00 49.00 168 GLY A CA 1
ATOM 1329 C C . GLY A 1 168 ? -64.839 -18.660 10.030 1.00 49.00 168 GLY A C 1
ATOM 1330 O O . GLY A 1 168 ? -63.758 -18.564 9.441 1.00 49.00 168 GLY A O 1
ATOM 1331 N N . PRO A 1 169 ? -65.141 -19.726 10.790 1.00 47.81 169 PRO A N 1
ATOM 1332 C CA . PRO A 1 169 ? -64.234 -20.856 10.954 1.00 47.81 169 PRO A CA 1
ATOM 1333 C C . PRO A 1 169 ? -64.008 -21.543 9.603 1.00 47.81 169 PRO A C 1
ATOM 1335 O O . PRO A 1 169 ? -64.957 -21.897 8.902 1.00 47.81 169 PRO A O 1
ATOM 1338 N N . SER A 1 170 ? -62.741 -21.697 9.221 1.00 52.31 170 SER A N 1
ATOM 1339 C CA . SER A 1 170 ? -62.347 -22.386 7.997 1.00 52.31 170 SER A CA 1
ATOM 1340 C C . SER A 1 170 ? -62.065 -23.859 8.305 1.00 52.31 170 SER A C 1
ATOM 1342 O O . SER A 1 170 ? -61.165 -24.158 9.084 1.00 52.31 170 SER A O 1
ATOM 1344 N N . ALA A 1 171 ? -62.839 -24.714 7.631 1.00 49.97 171 ALA A N 1
ATOM 1345 C CA . ALA A 1 171 ? -62.739 -26.167 7.445 1.00 49.97 171 ALA A CA 1
ATOM 1346 C C . ALA A 1 171 ? -63.237 -27.112 8.575 1.00 49.97 171 ALA A C 1
ATOM 1348 O O . ALA A 1 171 ? -62.918 -26.897 9.744 1.00 49.97 171 ALA A O 1
ATOM 1349 N N . PRO A 1 172 ? -64.007 -28.174 8.228 1.00 52.16 172 PRO A N 1
ATOM 1350 C CA . PRO A 1 172 ? -64.439 -29.213 9.163 1.00 52.16 172 PRO A CA 1
ATOM 1351 C C . PRO A 1 172 ? -63.306 -30.184 9.513 1.00 52.16 172 PRO A C 1
ATOM 1353 O O . PRO A 1 172 ? -62.434 -30.475 8.696 1.00 52.16 172 PRO A O 1
ATOM 1356 N N . ASP A 1 173 ? -63.387 -30.710 10.730 1.00 47.44 173 ASP A N 1
ATOM 1357 C CA . ASP A 1 173 ? -62.557 -31.776 11.285 1.00 47.44 173 ASP A CA 1
ATOM 1358 C C . ASP A 1 173 ? -62.700 -33.059 10.440 1.00 47.44 173 ASP A C 1
ATOM 1360 O O . ASP A 1 173 ? -63.800 -33.596 10.292 1.00 47.44 173 ASP A O 1
ATOM 1364 N N . HIS A 1 174 ? -61.611 -33.529 9.828 1.00 46.50 174 HIS A N 1
ATOM 1365 C CA . HIS A 1 174 ? -61.614 -34.783 9.075 1.00 46.50 174 HIS A CA 1
ATOM 1366 C C . HIS A 1 174 ? -61.438 -35.949 10.054 1.00 46.50 174 HIS A C 1
ATOM 1368 O O . HIS A 1 174 ? -60.321 -36.269 10.460 1.00 46.50 174 HIS A O 1
ATOM 1374 N N . SER A 1 175 ? -62.551 -36.588 10.424 1.00 50.75 175 SER A N 1
ATOM 1375 C CA . SER A 1 175 ? -62.556 -37.869 11.131 1.00 50.75 175 SER A CA 1
ATOM 1376 C C . SER A 1 175 ? -61.849 -38.935 10.288 1.00 50.75 175 SER A C 1
ATOM 1378 O O . SER A 1 175 ? -62.201 -39.169 9.134 1.00 50.75 175 SER A O 1
ATOM 1380 N N . ILE A 1 176 ? -60.825 -39.562 10.866 1.00 55.75 176 ILE A N 1
ATOM 1381 C CA . ILE A 1 176 ? -60.207 -40.778 10.335 1.00 55.75 176 ILE A CA 1
ATOM 1382 C C . ILE A 1 176 ? -61.205 -41.910 10.593 1.00 55.75 176 ILE A C 1
ATOM 1384 O O . ILE A 1 176 ? -61.332 -42.365 11.727 1.00 55.75 176 ILE A O 1
ATOM 1388 N N . GLU A 1 177 ? -61.946 -42.307 9.561 1.00 49.84 177 GLU A N 1
ATOM 1389 C CA . GLU A 1 177 ? -62.734 -43.541 9.561 1.00 49.84 177 GLU A CA 1
ATOM 1390 C C . GLU A 1 177 ? -61.897 -44.704 9.010 1.00 49.84 177 GLU A C 1
ATOM 1392 O O . GLU A 1 177 ? -61.146 -44.560 8.040 1.00 49.84 177 GLU A O 1
ATOM 1397 N N . ASP A 1 178 ? -62.026 -45.833 9.707 1.00 47.16 178 ASP A N 1
ATOM 1398 C CA . ASP A 1 178 ? -61.395 -47.132 9.491 1.00 47.16 178 ASP A CA 1
ATOM 1399 C C . ASP A 1 178 ? -61.436 -47.594 8.028 1.00 47.16 178 ASP A C 1
ATOM 1401 O O . ASP A 1 178 ? -62.489 -47.658 7.397 1.00 47.16 178 ASP A O 1
ATOM 1405 N N . SER A 1 179 ? -60.274 -47.995 7.509 1.00 52.06 179 SER A N 1
ATOM 1406 C CA . SER A 1 179 ? -60.183 -48.851 6.326 1.00 52.06 179 SER A CA 1
ATOM 1407 C C . SER A 1 179 ? -60.166 -50.310 6.766 1.00 52.06 179 SER A C 1
ATOM 1409 O O . SER A 1 179 ? -5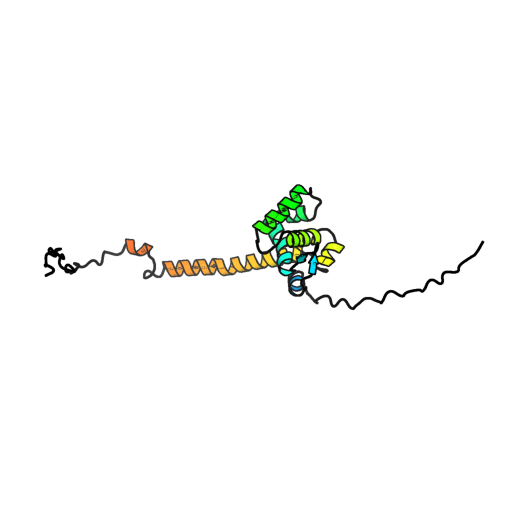9.093 -50.877 6.958 1.00 52.06 179 SER A O 1
ATOM 1411 N N . ASP A 1 180 ? -61.349 -50.904 6.876 1.00 55.62 180 ASP A N 1
ATOM 1412 C CA . ASP A 1 180 ? -61.537 -52.342 6.694 1.00 55.62 180 ASP A CA 1
ATOM 1413 C C . ASP A 1 180 ? -62.312 -52.527 5.388 1.00 55.62 180 ASP A C 1
ATOM 1415 O O . ASP A 1 180 ? -63.515 -52.280 5.330 1.00 55.62 180 ASP A O 1
ATOM 1419 N N . ASP A 1 181 ? -61.612 -52.922 4.321 1.00 52.75 181 ASP A N 1
ATOM 1420 C CA . ASP A 1 181 ? -62.274 -53.618 3.221 1.00 52.75 181 ASP A CA 1
ATOM 1421 C C . ASP A 1 181 ? -61.363 -54.688 2.607 1.00 52.75 181 ASP A C 1
ATOM 1423 O O . ASP A 1 181 ? -60.168 -54.504 2.339 1.00 52.75 181 ASP A O 1
ATOM 1427 N N . GLU A 1 182 ? -61.985 -55.846 2.481 1.00 51.62 182 GLU A N 1
ATOM 1428 C CA . GLU A 1 182 ? -61.459 -57.189 2.374 1.00 51.62 182 GLU A CA 1
ATOM 1429 C C . GLU A 1 182 ? -60.932 -57.472 0.960 1.00 51.62 182 GLU A C 1
ATOM 1431 O O . GLU A 1 182 ? -61.577 -57.193 -0.051 1.00 51.62 182 GLU A O 1
ATOM 1436 N N . ARG A 1 183 ? -59.754 -58.103 0.859 1.00 47.31 183 ARG A N 1
ATOM 1437 C CA . ARG A 1 183 ? -59.342 -58.772 -0.382 1.00 47.31 183 ARG A CA 1
ATOM 1438 C C . ARG A 1 183 ? -59.922 -60.185 -0.400 1.00 47.31 183 ARG A C 1
ATOM 1440 O O . ARG A 1 183 ? -59.456 -61.037 0.354 1.00 47.31 183 ARG A O 1
ATOM 1447 N N . MET A 1 184 ? -60.893 -60.408 -1.283 1.00 50.31 184 MET A N 1
ATOM 1448 C CA . MET A 1 184 ? -61.130 -61.710 -1.925 1.00 50.31 184 MET A CA 1
ATOM 1449 C C . MET A 1 184 ? -59.974 -62.049 -2.872 1.00 50.31 184 MET A C 1
ATOM 1451 O O . MET A 1 184 ? -59.493 -61.122 -3.569 1.00 50.31 184 MET A O 1
#

Organism: NCBI:txid222440

pLDDT: mean 76.51, std 20.36, range [38.62, 97.62]

Radius of gyration: 34.61 Å; chains: 1; bounding box: 123×77×48 Å